Protein AF-A0A538QAG5-F1 (afdb_monomer)

Secondary structure (DSSP, 8-state):
----EEEEEEEETTEEEEEEEE-----TTS-TTS-S----HHHHTTEEEEEETTTTEEEEEE---GGGGHHHHHHTTGGGS---SSGGGEEEEEEEETTEEEEEEEE-GGGTT--EEEEEEEEPPTT-----EEEEE-TT-SEEEEEE-GGGTT-EEEEEEEES-PPPPSSSS-EEEEPPP-------

Foldseek 3Di:
DDFPDFAQWDDDPPQIDGRWGFDPPPDPPDDPVPDPGDGDCRSQPQWDWDQDPVVRDIDTDGDPDLVVCQVVQACVCPPLQDDFPARSQKDWDWDQDPVGIKIKIFGHPRQAQQWKWWWKDKAWDPPADFAIKIKTAHNNEGMDIDHDDNSRPVMDIDTSHMDSDGDDDPDDHIDMDGDPDSDPDDDD

pLDDT: mean 81.66, std 15.09, range [28.89, 97.31]

Mean predicted aligned error: 10.74 Å

Structure (mmCIF, N/CA/C/O backbone):
data_AF-A0A538QAG5-F1
#
_entry.id   AF-A0A538QAG5-F1
#
loop_
_atom_site.group_PDB
_atom_site.id
_atom_site.type_symbol
_atom_site.label_atom_id
_atom_site.label_alt_id
_atom_site.label_comp_id
_atom_site.label_asym_id
_atom_site.label_entity_id
_atom_site.label_seq_id
_atom_site.pdbx_PDB_ins_code
_atom_site.Cartn_x
_atom_site.Cartn_y
_atom_site.Cartn_z
_atom_site.occupancy
_atom_site.B_iso_or_equiv
_atom_site.auth_seq_id
_atom_site.auth_comp_id
_atom_site.auth_asym_id
_atom_site.auth_atom_id
_atom_site.pdbx_PDB_model_num
ATOM 1 N N . MET A 1 1 ? -6.383 -24.790 -7.516 1.00 48.16 1 MET A N 1
ATOM 2 C CA . MET A 1 1 ? -6.432 -25.070 -6.063 1.00 48.16 1 MET A CA 1
ATOM 3 C C . MET A 1 1 ? -7.853 -24.839 -5.585 1.00 48.16 1 MET A C 1
ATOM 5 O O . MET A 1 1 ? -8.342 -23.725 -5.716 1.00 48.16 1 MET A O 1
ATOM 9 N N . THR A 1 2 ? -8.528 -25.874 -5.093 1.00 46.62 2 THR A N 1
ATOM 10 C CA . THR A 1 2 ? -9.890 -25.752 -4.553 1.00 46.62 2 THR A CA 1
ATOM 11 C C . THR A 1 2 ? -9.805 -25.152 -3.152 1.00 46.62 2 THR A C 1
ATOM 13 O O . THR A 1 2 ? -9.118 -25.692 -2.288 1.00 46.62 2 THR A O 1
ATOM 16 N N . LYS A 1 3 ? -10.439 -23.998 -2.941 1.00 51.47 3 LYS A N 1
ATOM 17 C CA . LYS A 1 3 ? -10.518 -23.321 -1.642 1.00 51.47 3 LYS A CA 1
ATOM 18 C C . LYS A 1 3 ? -11.465 -24.117 -0.741 1.00 51.47 3 LYS A C 1
ATOM 20 O O . LYS A 1 3 ? -12.615 -24.302 -1.118 1.00 51.47 3 LYS A O 1
ATOM 25 N N . VAL A 1 4 ? -10.987 -24.584 0.414 1.00 58.03 4 VAL A N 1
ATOM 26 C CA . VAL A 1 4 ? -11.784 -25.445 1.314 1.00 58.03 4 VAL A CA 1
ATOM 27 C C . VAL A 1 4 ? -12.361 -24.658 2.501 1.00 58.03 4 VAL A C 1
ATOM 29 O O . VAL A 1 4 ? -13.377 -25.056 3.054 1.00 58.03 4 VAL A O 1
ATOM 32 N N . GLY A 1 5 ? -11.804 -23.484 2.830 1.00 66.56 5 GLY A N 1
ATOM 33 C CA . GLY A 1 5 ? -12.390 -22.562 3.809 1.00 66.56 5 GLY A CA 1
ATOM 34 C C . GLY A 1 5 ? -11.571 -21.283 4.017 1.00 66.56 5 GLY A C 1
ATOM 35 O O . GLY A 1 5 ? -10.392 -21.219 3.657 1.00 66.56 5 GLY A O 1
ATOM 36 N N . VAL A 1 6 ? -12.202 -20.250 4.580 1.00 67.06 6 VAL A N 1
ATOM 37 C CA . VAL A 1 6 ? -11.521 -19.088 5.180 1.00 67.06 6 VAL A CA 1
ATOM 38 C C . VAL A 1 6 ? -11.874 -19.090 6.653 1.00 67.06 6 VAL A C 1
ATOM 40 O O . VAL A 1 6 ? -13.051 -19.163 6.988 1.00 67.06 6 VAL A O 1
ATOM 43 N N . ALA A 1 7 ? -10.866 -19.028 7.514 1.00 73.62 7 ALA A N 1
ATOM 44 C CA . ALA A 1 7 ? -11.072 -18.801 8.931 1.00 73.62 7 ALA A CA 1
ATOM 45 C C . ALA A 1 7 ? -10.984 -17.299 9.210 1.00 73.62 7 ALA A C 1
ATOM 47 O O . ALA A 1 7 ? -9.957 -16.672 8.933 1.00 73.62 7 ALA A O 1
ATOM 48 N N . ASP A 1 8 ? -12.039 -16.732 9.792 1.00 75.69 8 ASP A N 1
ATOM 49 C CA . ASP A 1 8 ? -12.081 -15.307 10.142 1.00 75.69 8 ASP A CA 1
ATOM 50 C C . ASP A 1 8 ? -11.000 -14.950 11.161 1.00 75.69 8 ASP A C 1
ATOM 52 O O . ASP A 1 8 ? -10.401 -13.875 11.092 1.00 75.69 8 ASP A O 1
ATOM 56 N N . ARG A 1 9 ? -10.692 -15.887 12.065 1.00 80.00 9 ARG A N 1
ATOM 57 C CA . ARG A 1 9 ? -9.631 -15.760 13.058 1.00 80.00 9 ARG A CA 1
ATOM 58 C C . ARG A 1 9 ? -8.963 -17.101 13.330 1.00 80.00 9 ARG A C 1
ATOM 60 O O . ARG A 1 9 ? -9.626 -18.085 13.638 1.00 80.00 9 ARG A O 1
ATOM 67 N N . VAL A 1 10 ? -7.636 -17.099 13.303 1.00 80.00 10 VAL A N 1
ATOM 68 C CA . VAL A 1 10 ? -6.788 -18.213 13.733 1.00 80.00 10 VAL A CA 1
ATOM 69 C C . VAL A 1 10 ? -5.864 -17.708 14.829 1.00 80.00 10 VAL A C 1
ATOM 71 O O . VAL A 1 10 ? -5.243 -16.653 14.687 1.00 80.00 10 VAL A O 1
ATOM 74 N N . ALA A 1 11 ? 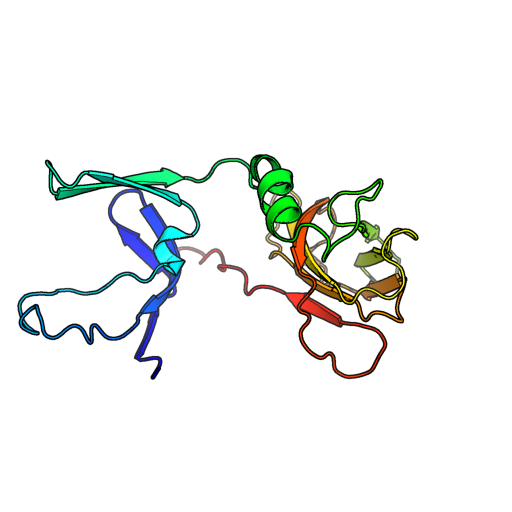-5.772 -18.454 15.927 1.00 82.12 11 ALA A N 1
ATOM 75 C CA . ALA A 1 11 ? -4.855 -18.166 17.019 1.00 82.12 11 ALA A CA 1
ATOM 76 C C . ALA A 1 11 ? -4.008 -19.401 17.341 1.00 82.12 11 ALA A C 1
ATOM 78 O O . ALA A 1 11 ? -4.539 -20.501 17.463 1.00 82.12 11 ALA A O 1
ATOM 79 N N . LEU A 1 12 ? -2.701 -19.196 17.501 1.00 80.00 12 LEU A N 1
ATOM 80 C CA . LEU A 1 12 ? -1.744 -20.205 17.949 1.00 80.00 12 LEU A CA 1
ATOM 81 C C . LEU A 1 12 ? -0.909 -19.599 19.082 1.00 80.00 12 LEU A C 1
ATOM 83 O O . LEU A 1 12 ? 0.025 -18.828 18.847 1.00 80.00 12 LEU A O 1
ATOM 87 N N . GLY A 1 13 ? -1.295 -19.888 20.326 1.00 83.25 13 GLY A N 1
ATOM 88 C CA . GLY A 1 13 ? -0.749 -19.198 21.496 1.00 83.25 13 GLY A CA 1
ATOM 89 C C . GLY A 1 13 ? -0.956 -17.681 21.395 1.00 83.25 13 GLY A C 1
ATOM 90 O O . GLY A 1 13 ? -2.082 -17.204 21.250 1.00 83.25 13 GLY A O 1
ATOM 91 N N . GLY A 1 14 ? 0.137 -16.914 21.452 1.00 79.31 14 GLY A N 1
ATOM 92 C CA . GLY A 1 14 ? 0.115 -15.455 21.283 1.00 79.31 14 GLY A CA 1
ATOM 93 C C . GLY A 1 14 ? -0.000 -14.973 19.829 1.00 79.31 14 GLY A C 1
ATOM 94 O O . GLY A 1 14 ? -0.306 -13.800 19.610 1.00 79.31 14 GLY A O 1
ATOM 95 N N . ALA A 1 15 ? 0.226 -15.842 18.837 1.00 83.19 15 ALA A N 1
ATOM 96 C CA . ALA A 1 15 ? 0.134 -15.484 17.424 1.00 83.19 15 ALA A CA 1
ATOM 97 C C . ALA A 1 15 ? -1.324 -15.494 16.950 1.00 83.19 15 ALA A C 1
ATOM 99 O O . ALA A 1 15 ? -2.086 -16.403 17.278 1.00 83.19 15 ALA A O 1
ATOM 100 N N . LYS A 1 16 ? -1.721 -14.478 16.183 1.00 84.25 16 LYS A N 1
ATOM 101 C CA . LYS A 1 16 ? -3.084 -14.272 15.697 1.00 84.25 16 LYS A CA 1
ATOM 102 C C . LYS A 1 16 ? -3.040 -13.765 14.263 1.00 84.25 16 LYS A C 1
ATOM 104 O O . LYS A 1 16 ? -2.303 -12.832 13.958 1.00 84.25 16 LYS A O 1
ATOM 109 N N . ALA A 1 17 ? -3.875 -14.342 13.415 1.00 81.75 17 ALA A N 1
AT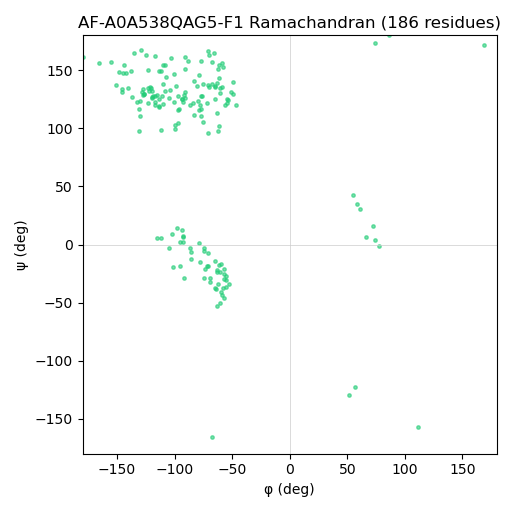OM 110 C CA . ALA A 1 17 ? -4.113 -13.855 12.067 1.00 81.75 17 ALA A CA 1
ATOM 111 C C . ALA A 1 17 ? -5.609 -13.919 11.760 1.00 81.75 17 ALA A C 1
ATOM 113 O O . ALA A 1 17 ? -6.326 -14.781 12.275 1.00 81.75 17 ALA A O 1
ATOM 114 N N . SER A 1 18 ? -6.068 -12.998 10.922 1.00 78.50 18 SER A N 1
ATOM 115 C CA . SER A 1 18 ? -7.451 -12.951 10.457 1.00 78.50 18 SER A CA 1
ATOM 116 C C . SER A 1 18 ? -7.525 -13.321 8.982 1.00 78.50 18 SER A C 1
ATOM 118 O O . SER A 1 18 ? -6.558 -13.109 8.251 1.00 78.50 18 SER A O 1
ATOM 120 N N . HIS A 1 19 ? -8.679 -13.825 8.543 1.00 73.38 19 HIS A N 1
ATOM 121 C CA . HIS A 1 19 ? -8.948 -14.176 7.142 1.00 73.38 19 HIS A CA 1
ATOM 122 C C . HIS A 1 19 ? -7.924 -15.153 6.539 1.00 73.38 19 HIS A C 1
ATOM 124 O O . HIS A 1 19 ? -7.483 -15.001 5.397 1.00 73.38 19 HIS A O 1
ATOM 130 N N . VAL A 1 20 ? -7.550 -16.169 7.317 1.00 76.38 20 VAL A N 1
ATOM 131 C CA . VAL A 1 20 ? -6.565 -17.178 6.918 1.00 76.38 20 VAL A CA 1
ATOM 132 C C . VAL A 1 20 ? -7.238 -18.195 6.009 1.00 76.38 20 VAL A C 1
ATOM 134 O O . VAL A 1 20 ? -8.239 -18.821 6.363 1.00 76.38 20 VAL A O 1
ATOM 137 N N . ARG A 1 21 ? -6.691 -18.360 4.812 1.00 72.75 21 ARG A N 1
ATOM 138 C CA . ARG A 1 21 ? -7.124 -19.341 3.828 1.00 72.75 21 ARG A CA 1
ATOM 139 C C . ARG A 1 21 ? -6.551 -20.689 4.226 1.00 72.75 21 ARG A C 1
ATOM 141 O O . ARG A 1 21 ? -5.344 -20.915 4.188 1.00 72.75 21 ARG A O 1
ATOM 148 N N . MET A 1 22 ? -7.444 -21.612 4.544 1.00 68.06 22 MET A N 1
ATOM 149 C CA . MET A 1 22 ? -7.055 -22.990 4.790 1.00 68.06 22 MET A CA 1
ATOM 150 C C . MET A 1 22 ? -6.950 -23.697 3.440 1.00 68.06 22 MET A C 1
ATOM 152 O O . MET A 1 22 ? -7.944 -23.880 2.726 1.00 68.06 22 MET A O 1
ATOM 156 N N . ALA A 1 23 ? -5.724 -24.047 3.058 1.00 60.16 23 ALA A N 1
ATOM 157 C CA . ALA A 1 23 ? -5.488 -24.930 1.928 1.00 60.16 23 ALA A CA 1
ATOM 158 C C . ALA A 1 23 ? -5.630 -26.385 2.398 1.00 60.16 23 ALA A C 1
ATOM 160 O O . ALA A 1 23 ? -5.171 -26.715 3.494 1.00 60.16 23 ALA A O 1
ATOM 161 N N . PRO A 1 24 ? -6.237 -27.271 1.591 1.00 60.41 24 PRO A N 1
ATOM 162 C CA . PRO A 1 24 ? -6.263 -28.683 1.922 1.00 60.41 24 PRO A CA 1
ATOM 163 C C . PRO A 1 24 ? -4.830 -29.204 2.012 1.00 60.41 24 PRO A C 1
ATOM 165 O O . PRO A 1 24 ? -3.995 -28.928 1.146 1.00 60.41 24 PRO A O 1
ATOM 168 N N . TYR A 1 25 ? -4.557 -29.973 3.059 1.00 61.47 25 TYR A N 1
ATOM 169 C CA . TYR A 1 25 ? -3.298 -30.680 3.198 1.00 61.47 25 TYR A CA 1
ATOM 170 C C . TYR A 1 25 ? -3.254 -31.824 2.175 1.00 61.47 25 TYR A C 1
ATOM 172 O O . TYR A 1 25 ? -3.828 -32.888 2.385 1.00 61.47 25 TYR A O 1
ATOM 180 N N . ILE A 1 26 ? -2.633 -31.574 1.021 1.00 60.53 26 ILE A N 1
ATOM 181 C CA . ILE A 1 26 ? -2.532 -32.536 -0.095 1.00 60.53 26 ILE A CA 1
ATOM 182 C C . ILE A 1 26 ? -1.221 -33.332 -0.088 1.00 60.53 26 ILE A C 1
ATOM 184 O O . ILE A 1 26 ? -0.966 -34.124 -0.998 1.00 60.53 26 ILE A O 1
ATOM 188 N N . ASP A 1 27 ? -0.371 -33.108 0.912 1.00 60.47 27 ASP A N 1
ATOM 189 C CA . ASP A 1 27 ? 0.909 -33.790 1.030 1.00 60.47 27 ASP A CA 1
ATOM 190 C C . ASP A 1 27 ? 0.704 -35.222 1.545 1.00 60.47 27 ASP A C 1
ATOM 192 O O . ASP A 1 27 ? 0.348 -35.455 2.697 1.00 60.47 27 ASP A O 1
ATOM 196 N N . LYS A 1 28 ? 0.936 -36.201 0.666 1.00 62.72 28 LYS A N 1
ATOM 197 C CA . LYS A 1 28 ? 0.734 -37.631 0.948 1.00 62.72 28 LYS A CA 1
ATOM 198 C C . LYS A 1 28 ? 1.813 -38.242 1.849 1.00 62.72 28 LYS A C 1
ATOM 200 O O . LYS A 1 28 ? 1.722 -39.426 2.162 1.00 62.72 28 LYS A O 1
ATOM 205 N N . ARG A 1 29 ? 2.845 -37.483 2.243 1.00 65.12 29 ARG A N 1
ATOM 206 C CA . ARG A 1 29 ? 3.921 -37.981 3.119 1.00 65.12 29 ARG A CA 1
ATOM 207 C C . ARG A 1 29 ? 3.455 -38.214 4.555 1.00 65.12 29 ARG A C 1
ATOM 209 O O . ARG A 1 29 ? 4.104 -38.960 5.282 1.00 65.12 29 ARG A O 1
ATOM 216 N N . PHE A 1 30 ? 2.335 -37.617 4.956 1.00 57.97 30 PHE A N 1
ATOM 217 C CA . PHE A 1 30 ? 1.762 -37.780 6.287 1.00 57.97 30 PHE A CA 1
ATOM 218 C C . PHE A 1 30 ? 0.352 -38.361 6.167 1.00 57.97 30 PHE A C 1
ATOM 220 O O . PHE A 1 30 ? -0.440 -37.951 5.321 1.00 57.97 30 PHE A O 1
ATOM 227 N N . ALA A 1 31 ? 0.041 -39.361 6.995 1.00 60.28 31 ALA A N 1
ATOM 228 C CA . ALA A 1 31 ? -1.280 -39.981 6.999 1.00 60.28 31 ALA A CA 1
ATOM 229 C C . ALA A 1 31 ? -2.348 -38.954 7.415 1.00 60.28 31 ALA A C 1
ATOM 231 O O . ALA A 1 31 ? -2.135 -38.195 8.357 1.00 60.28 31 ALA A O 1
ATOM 232 N N . ILE A 1 32 ? -3.509 -38.974 6.754 1.00 56.34 32 ILE A N 1
ATOM 233 C CA . ILE A 1 32 ? -4.612 -38.001 6.918 1.00 56.34 32 ILE A CA 1
ATOM 234 C C . ILE A 1 32 ? -5.124 -37.904 8.375 1.00 56.34 32 ILE A C 1
ATOM 236 O O . ILE A 1 32 ? -5.670 -36.882 8.761 1.00 56.34 32 ILE A O 1
ATOM 240 N N . GLY A 1 33 ? -4.883 -38.919 9.215 1.00 63.41 33 GLY A N 1
ATOM 241 C CA . GLY A 1 33 ? -5.202 -38.905 10.652 1.00 63.41 33 GLY A CA 1
ATOM 242 C C . GLY A 1 33 ? -4.075 -38.439 11.587 1.00 63.41 33 GLY A C 1
ATO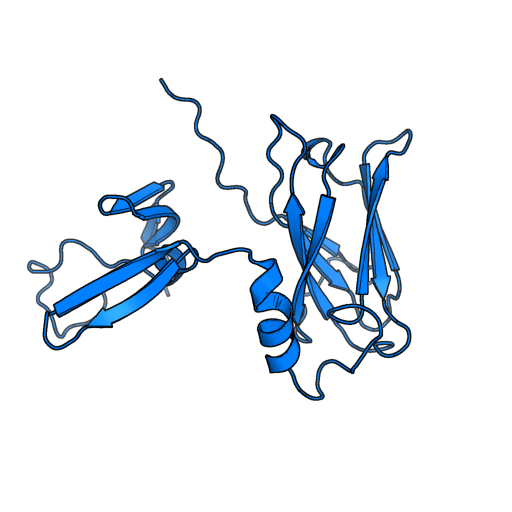M 243 O O . GLY A 1 33 ? -4.206 -38.592 12.795 1.00 63.41 33 GLY A O 1
ATOM 244 N N . LYS A 1 34 ? -2.947 -37.945 11.059 1.00 64.69 34 LYS A N 1
ATOM 245 C CA . LYS A 1 34 ? -1.795 -37.454 11.846 1.00 64.69 34 LYS A CA 1
ATOM 246 C C . LYS A 1 34 ? -1.576 -35.943 11.742 1.00 64.69 34 LYS A C 1
ATOM 248 O O . LYS A 1 34 ? -0.565 -35.444 12.228 1.00 64.69 34 LYS A O 1
ATOM 253 N N . VAL A 1 35 ? -2.478 -35.230 11.073 1.00 66.19 35 VAL A N 1
ATOM 254 C CA . VAL A 1 35 ? -2.385 -33.787 10.849 1.00 66.19 35 VAL A CA 1
ATOM 255 C C . VAL A 1 35 ? -3.712 -33.161 11.252 1.00 66.19 35 VAL A C 1
ATOM 257 O O . VAL A 1 35 ? -4.711 -33.347 10.565 1.00 66.19 35 VAL A O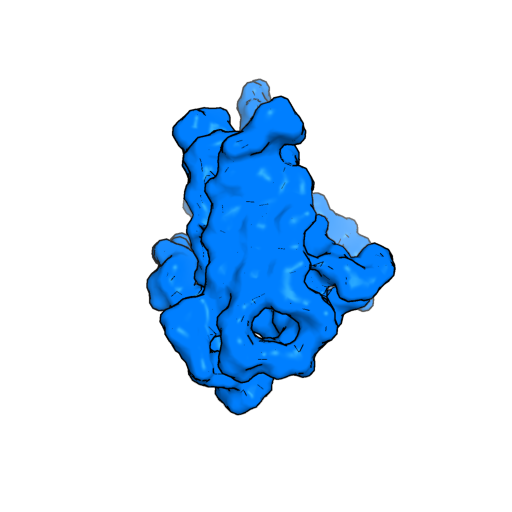 1
ATOM 260 N N . ASP A 1 36 ? -3.712 -32.399 12.347 1.00 68.12 36 ASP A N 1
ATOM 261 C CA . ASP A 1 36 ? -4.903 -31.679 12.823 1.00 68.12 36 ASP A CA 1
ATOM 262 C C . ASP A 1 36 ? -5.263 -30.484 11.920 1.00 68.12 36 ASP A C 1
ATOM 264 O O . ASP A 1 36 ? -6.388 -29.988 11.928 1.00 68.12 36 ASP A O 1
ATOM 268 N N . GLY A 1 37 ? -4.310 -30.017 11.108 1.00 69.31 37 GLY A N 1
ATOM 269 C CA . GLY A 1 37 ? -4.510 -28.958 10.127 1.00 69.31 37 GLY A CA 1
ATOM 270 C C . GLY A 1 37 ? -3.201 -28.439 9.536 1.00 69.31 37 GLY A C 1
ATOM 271 O O . GLY A 1 37 ? -2.109 -28.777 9.991 1.00 69.31 37 GLY A O 1
ATOM 272 N N . ALA A 1 38 ? -3.316 -27.592 8.514 1.00 74.69 38 ALA A N 1
ATOM 273 C CA . ALA A 1 38 ? -2.187 -26.911 7.892 1.00 74.69 38 ALA A CA 1
ATOM 274 C C . ALA A 1 38 ? -2.439 -25.402 7.858 1.00 74.69 38 ALA A C 1
ATOM 276 O O . ALA A 1 38 ? -3.489 -24.953 7.402 1.00 74.69 38 ALA A O 1
ATOM 277 N N . LEU A 1 39 ? -1.460 -24.624 8.324 1.00 76.62 39 LEU A N 1
ATOM 278 C CA . LEU A 1 39 ? -1.484 -23.168 8.230 1.00 76.62 39 LEU A CA 1
ATOM 279 C C . LEU A 1 39 ? -0.800 -22.729 6.936 1.00 76.62 39 LEU A C 1
ATOM 281 O O . LEU A 1 39 ? 0.340 -23.109 6.664 1.00 76.62 39 LEU A O 1
ATOM 285 N N . GLY A 1 40 ? -1.505 -21.926 6.142 1.00 74.06 40 GLY A N 1
ATOM 286 C CA . GLY A 1 40 ? -0.952 -21.304 4.945 1.00 74.06 40 GLY A CA 1
ATOM 287 C C . GLY A 1 40 ? 0.068 -20.208 5.269 1.00 74.06 40 GLY A C 1
ATOM 288 O O . GLY A 1 40 ? 0.168 -19.720 6.395 1.00 74.06 40 GLY A O 1
ATOM 289 N N . LEU A 1 41 ? 0.823 -19.782 4.250 1.00 78.50 41 LEU A N 1
ATOM 290 C CA . LEU A 1 41 ? 1.782 -18.669 4.358 1.00 78.50 41 LEU A CA 1
ATOM 291 C C . LEU A 1 41 ? 1.121 -17.338 4.754 1.00 78.50 41 LEU A C 1
ATOM 293 O O . LEU A 1 41 ? 1.775 -16.457 5.307 1.00 78.50 41 LEU A O 1
ATOM 297 N N . ASP A 1 42 ? -0.173 -17.196 4.496 1.00 75.94 42 ASP A N 1
ATOM 298 C CA . ASP A 1 42 ? -0.982 -16.038 4.861 1.00 75.94 42 ASP A CA 1
ATOM 299 C C . ASP A 1 42 ? -1.216 -15.910 6.372 1.00 75.94 42 ASP A C 1
ATOM 301 O O . ASP A 1 42 ? -1.285 -14.787 6.868 1.00 75.94 42 ASP A O 1
ATOM 305 N N . PHE A 1 43 ? -1.229 -17.012 7.132 1.00 83.69 43 PHE A N 1
ATOM 306 C CA . PHE A 1 43 ? -1.167 -16.943 8.599 1.00 83.69 43 PHE A CA 1
ATOM 307 C C . PHE A 1 43 ? 0.123 -16.250 9.063 1.00 83.69 43 PHE A C 1
ATOM 309 O O . PHE A 1 43 ? 0.122 -15.420 9.972 1.00 83.69 43 PHE A O 1
ATOM 316 N N . PHE A 1 44 ? 1.239 -16.564 8.405 1.00 84.88 44 PHE A N 1
ATOM 317 C CA . PHE A 1 44 ? 2.569 -16.111 8.799 1.00 84.88 44 PHE A CA 1
ATOM 318 C C . PHE A 1 44 ? 2.949 -14.726 8.261 1.00 84.88 44 PHE A C 1
ATOM 320 O O . PHE A 1 44 ? 3.982 -14.190 8.658 1.00 84.88 44 PHE A O 1
ATOM 327 N N . GLN A 1 45 ? 2.133 -14.111 7.399 1.00 80.69 45 GLN A N 1
ATOM 328 C CA . GLN A 1 45 ? 2.464 -12.842 6.735 1.00 80.69 45 GLN A CA 1
ATOM 329 C C . GLN A 1 45 ? 2.818 -11.707 7.718 1.00 80.69 45 GLN A C 1
ATOM 331 O O . GLN A 1 45 ? 3.724 -10.910 7.463 1.00 80.69 45 GLN A O 1
ATOM 336 N N . GLY A 1 46 ? 2.134 -11.666 8.869 1.00 79.56 46 GLY A N 1
ATOM 337 C CA . GLY A 1 46 ? 2.331 -10.670 9.927 1.00 79.56 46 GLY A CA 1
ATOM 338 C C . GLY A 1 46 ? 3.544 -10.935 10.819 1.00 79.56 46 GLY A C 1
ATOM 339 O O . GLY A 1 46 ? 3.792 -10.177 11.755 1.00 79.56 46 GLY A O 1
ATOM 340 N N . TYR A 1 47 ? 4.306 -11.993 10.545 1.00 84.62 47 TYR A N 1
ATOM 341 C CA . TYR A 1 47 ? 5.406 -12.450 11.379 1.00 84.62 47 TYR A CA 1
ATOM 342 C C . TYR A 1 47 ? 6.720 -12.520 10.593 1.00 84.62 47 TYR A C 1
ATOM 344 O O . TYR A 1 47 ? 6.769 -12.744 9.379 1.00 84.62 47 TYR A O 1
ATOM 352 N N . VAL A 1 48 ? 7.818 -12.315 11.312 1.00 85.81 48 VAL A N 1
ATOM 353 C CA . VAL A 1 48 ? 9.124 -12.861 10.953 1.00 85.81 48 VAL A CA 1
ATOM 354 C C . VAL A 1 48 ? 9.159 -14.279 11.511 1.00 85.81 48 VAL A C 1
ATOM 356 O O . VAL A 1 48 ? 8.955 -14.477 12.711 1.00 85.81 48 VAL A O 1
ATOM 359 N N . VAL A 1 49 ? 9.366 -15.251 10.625 1.00 88.00 49 VAL A N 1
ATOM 360 C CA . VAL A 1 49 ? 9.363 -16.678 10.954 1.00 88.00 49 VAL A CA 1
ATOM 361 C C . VAL A 1 49 ? 10.796 -17.188 10.966 1.00 88.00 49 VAL A C 1
ATOM 363 O O . VAL A 1 49 ? 11.506 -17.049 9.972 1.00 88.00 49 VAL A O 1
ATOM 366 N N . HIS A 1 50 ? 11.201 -17.822 12.063 1.00 86.44 50 HIS A N 1
ATOM 367 C CA . HIS A 1 50 ? 12.453 -18.572 12.142 1.00 86.44 50 HIS A CA 1
ATOM 368 C C . HIS A 1 50 ? 12.152 -20.046 12.395 1.00 86.44 50 HIS A C 1
ATOM 370 O O . HIS A 1 50 ? 11.516 -20.381 13.391 1.00 86.44 50 HIS A O 1
ATOM 376 N N . ALA A 1 51 ? 12.618 -20.921 11.506 1.00 91.12 51 ALA A N 1
ATOM 377 C CA . ALA A 1 51 ? 12.491 -22.366 11.658 1.00 91.12 51 ALA A CA 1
ATOM 378 C C . ALA A 1 51 ? 13.786 -22.946 12.244 1.00 91.12 51 ALA A C 1
ATOM 380 O O . ALA A 1 51 ? 14.839 -22.881 11.610 1.00 91.12 51 ALA A O 1
ATOM 381 N N . SER A 1 52 ? 13.707 -23.510 13.447 1.00 90.38 52 SER A N 1
ATOM 382 C CA . SER A 1 52 ? 14.783 -24.283 14.063 1.00 90.38 52 SER A CA 1
ATOM 383 C C . SER A 1 52 ? 14.534 -25.766 13.823 1.00 90.38 52 SER A C 1
ATOM 385 O O . SER A 1 52 ? 13.669 -26.377 14.451 1.00 90.38 52 SER A O 1
ATOM 387 N N . TRP A 1 53 ? 15.294 -26.352 12.901 1.00 88.81 53 TRP A N 1
ATOM 388 C CA . TRP A 1 53 ? 15.153 -27.765 12.543 1.00 88.81 53 TRP A CA 1
ATOM 389 C C . TRP A 1 53 ? 15.715 -28.709 13.608 1.00 88.81 53 TRP A C 1
ATOM 391 O O . TRP A 1 53 ? 15.203 -29.811 13.762 1.00 88.81 53 TRP A O 1
ATOM 401 N N . SER A 1 54 ? 16.718 -28.275 14.379 1.00 88.81 54 SER A N 1
ATOM 402 C CA . SER A 1 54 ? 17.299 -29.072 15.468 1.00 88.81 54 SER A CA 1
ATOM 403 C C . SER A 1 54 ? 16.342 -29.241 16.647 1.00 88.81 54 SER A C 1
ATOM 405 O O . SER A 1 54 ? 16.360 -30.276 17.304 1.00 88.81 54 SER A O 1
ATOM 407 N N . THR A 1 55 ? 15.494 -28.243 16.903 1.00 90.56 55 THR A N 1
ATOM 408 C CA . THR A 1 55 ? 14.499 -28.279 17.986 1.00 90.56 55 THR A CA 1
ATOM 409 C C . THR A 1 55 ? 13.077 -28.523 17.482 1.00 90.56 55 THR A C 1
ATOM 411 O O . THR A 1 55 ? 12.149 -28.589 18.284 1.00 90.56 55 THR A O 1
ATOM 414 N N . GLY A 1 56 ? 12.874 -28.618 16.163 1.00 87.38 56 GLY A N 1
ATOM 415 C CA . GLY A 1 56 ? 11.547 -28.750 15.558 1.00 87.38 56 GLY A CA 1
ATOM 416 C C . GLY A 1 56 ? 10.608 -27.588 15.903 1.00 87.38 56 GLY A C 1
ATOM 417 O O . GLY A 1 56 ? 9.417 -27.801 16.109 1.00 87.38 56 GLY A O 1
ATOM 418 N N . THR A 1 57 ? 11.131 -26.365 16.035 1.00 86.06 57 THR A N 1
ATOM 419 C CA . THR A 1 57 ? 10.382 -25.208 16.555 1.00 86.06 57 THR A CA 1
ATOM 420 C C . THR A 1 57 ? 10.333 -24.065 15.549 1.00 86.06 57 THR A C 1
ATOM 422 O O . THR A 1 57 ? 11.357 -23.684 14.985 1.00 86.06 57 THR A O 1
ATOM 425 N N . PHE A 1 58 ? 9.155 -23.462 15.380 1.00 87.12 58 PHE A N 1
ATOM 426 C CA . PHE A 1 58 ? 8.994 -22.196 14.669 1.00 87.12 58 PHE A CA 1
ATOM 427 C C . PHE A 1 58 ? 8.871 -21.043 15.667 1.00 87.12 58 PHE A C 1
ATOM 429 O O . PHE A 1 58 ? 7.966 -21.029 16.499 1.00 87.12 58 PHE A O 1
ATOM 436 N N . TYR A 1 59 ? 9.756 -20.056 15.562 1.00 87.44 59 TYR A N 1
ATOM 437 C CA . TYR A 1 59 ? 9.686 -18.819 16.332 1.00 87.44 59 TYR A CA 1
ATOM 438 C C . TYR A 1 59 ? 9.019 -17.737 15.495 1.00 87.44 59 TYR A C 1
ATOM 440 O O . TYR A 1 59 ? 9.430 -17.469 14.363 1.00 87.44 59 TYR A O 1
ATOM 448 N N . LEU A 1 60 ? 7.996 -17.111 16.071 1.00 87.94 60 LEU A N 1
ATOM 449 C CA . LEU A 1 60 ? 7.233 -16.043 15.440 1.00 87.94 60 LEU A CA 1
ATOM 450 C C . LEU A 1 60 ? 7.474 -14.745 16.199 1.00 87.94 60 LEU A C 1
ATOM 452 O O . LEU A 1 60 ? 7.131 -14.629 17.375 1.00 87.94 60 LEU A O 1
ATOM 456 N N . LYS A 1 61 ? 8.031 -13.752 15.512 1.00 84.31 61 LYS A N 1
ATOM 457 C CA . LYS A 1 61 ? 8.114 -12.378 16.010 1.00 84.31 61 LYS A CA 1
ATOM 458 C C . LYS A 1 61 ? 7.177 -11.516 15.173 1.00 84.31 61 LYS A C 1
ATOM 460 O O . LYS A 1 61 ? 7.296 -11.581 13.949 1.00 84.31 61 LYS A O 1
ATOM 465 N N . PRO A 1 62 ? 6.259 -10.728 15.767 1.00 83.44 62 PRO A N 1
ATOM 466 C CA . PRO A 1 62 ? 5.475 -9.768 15.001 1.00 83.44 62 PRO A CA 1
ATOM 467 C C . PRO A 1 62 ? 6.405 -8.944 14.116 1.00 83.44 62 PRO A C 1
ATOM 469 O O . PRO A 1 62 ? 7.442 -8.451 14.577 1.00 83.44 62 PRO A O 1
ATOM 472 N N . ARG A 1 63 ? 6.080 -8.861 12.828 1.00 76.25 63 ARG A N 1
ATOM 473 C CA . ARG A 1 63 ? 6.841 -8.024 11.911 1.00 76.25 63 ARG A CA 1
ATOM 474 C C . ARG A 1 63 ? 6.731 -6.585 12.426 1.00 76.25 63 ARG A C 1
ATOM 476 O O . ARG A 1 63 ? 5.646 -6.146 12.798 1.00 76.25 63 ARG A O 1
ATOM 483 N N . GLY A 1 64 ? 7.875 -5.909 12.535 1.00 70.56 64 GLY A N 1
ATOM 484 C CA . GLY A 1 64 ? 7.938 -4.515 12.974 1.00 70.56 64 GLY A CA 1
ATOM 485 C C . GLY A 1 64 ? 7.302 -3.570 11.955 1.00 70.56 64 GLY A C 1
ATOM 486 O O . GLY A 1 64 ? 6.618 -4.013 11.033 1.00 70.56 64 GLY A O 1
ATOM 487 N N . ASP A 1 65 ? 7.564 -2.273 12.109 1.00 66.94 65 ASP A N 1
ATOM 488 C CA . ASP A 1 65 ? 7.027 -1.234 11.230 1.00 66.94 65 ASP A CA 1
ATOM 489 C C . ASP A 1 65 ? 7.180 -1.611 9.746 1.00 66.94 65 ASP A C 1
ATOM 491 O O . ASP A 1 65 ? 8.286 -1.839 9.244 1.00 66.94 65 ASP A O 1
ATOM 495 N N . ALA A 1 66 ? 6.050 -1.703 9.041 1.00 67.06 66 ALA A N 1
ATOM 496 C CA . ALA A 1 66 ? 6.029 -2.024 7.625 1.00 67.06 66 ALA A CA 1
ATOM 497 C C . ALA A 1 66 ? 6.865 -1.014 6.823 1.00 67.06 66 ALA A C 1
ATOM 499 O O . ALA A 1 66 ? 7.487 -1.422 5.837 1.00 67.06 66 ALA A O 1
ATOM 500 N N . ALA A 1 67 ? 6.964 0.241 7.281 1.00 66.50 67 ALA A N 1
ATOM 501 C CA . ALA A 1 67 ? 7.820 1.267 6.695 1.00 66.50 67 ALA A CA 1
ATOM 502 C C . ALA A 1 67 ? 9.302 0.847 6.662 1.00 66.50 67 ALA A C 1
ATOM 504 O O . ALA A 1 67 ? 9.981 1.054 5.657 1.00 66.50 67 ALA A O 1
ATOM 505 N N . ALA A 1 68 ? 9.789 0.142 7.691 1.00 68.75 68 ALA A N 1
ATOM 506 C CA . ALA A 1 68 ? 11.192 -0.270 7.810 1.00 68.75 68 ALA A CA 1
ATOM 507 C C . ALA A 1 68 ? 11.649 -1.261 6.723 1.00 68.75 68 ALA A C 1
ATOM 509 O O . ALA A 1 68 ? 12.841 -1.493 6.544 1.00 68.75 68 ALA A O 1
ATOM 510 N N . THR A 1 69 ? 10.711 -1.867 5.991 1.00 72.62 69 THR A N 1
ATOM 511 C CA . THR A 1 69 ? 10.999 -2.841 4.925 1.00 72.62 69 THR A CA 1
ATOM 512 C C . THR A 1 69 ? 10.586 -2.355 3.536 1.00 72.62 69 THR A C 1
ATOM 514 O O . THR A 1 69 ? 10.712 -3.110 2.572 1.00 72.62 69 THR A O 1
ATOM 517 N N . VAL A 1 70 ? 10.125 -1.104 3.410 1.00 79.31 70 VAL A N 1
ATOM 518 C CA . VAL A 1 70 ? 9.684 -0.520 2.132 1.00 79.31 70 VAL A CA 1
ATOM 519 C C . VAL A 1 70 ? 10.819 -0.509 1.119 1.00 79.31 70 VAL A C 1
ATOM 521 O O . VAL A 1 70 ? 10.648 -1.050 0.034 1.00 79.31 70 VAL A O 1
ATOM 524 N N . THR A 1 71 ? 11.999 -0.003 1.482 1.00 76.25 71 THR A N 1
ATOM 525 C CA . THR A 1 71 ? 13.149 0.073 0.564 1.00 76.25 71 THR A CA 1
ATOM 526 C C . THR A 1 71 ? 13.527 -1.294 -0.002 1.00 76.25 71 THR A C 1
ATOM 528 O O . THR A 1 71 ? 13.695 -1.439 -1.210 1.00 76.25 71 THR A O 1
ATOM 531 N N . ALA A 1 72 ? 13.595 -2.320 0.853 1.00 77.06 72 ALA A N 1
ATOM 532 C CA . ALA A 1 72 ? 13.903 -3.683 0.423 1.00 77.06 72 ALA A CA 1
ATOM 533 C C . ALA A 1 72 ? 12.813 -4.260 -0.493 1.00 77.06 72 ALA A C 1
ATOM 535 O O . ALA A 1 72 ? 13.125 -4.958 -1.456 1.00 77.06 72 ALA A O 1
ATOM 536 N N . ARG A 1 73 ? 11.536 -3.953 -0.222 1.00 82.62 73 ARG A N 1
ATOM 537 C CA . ARG A 1 73 ? 10.434 -4.334 -1.108 1.00 82.62 73 ARG A CA 1
ATOM 538 C C . ARG A 1 73 ? 10.569 -3.651 -2.463 1.00 82.62 73 ARG A C 1
ATOM 540 O O . ARG A 1 73 ? 10.599 -4.368 -3.456 1.00 82.62 73 ARG A O 1
ATOM 547 N N . MET A 1 74 ? 10.709 -2.330 -2.520 1.00 84.62 74 MET A N 1
ATOM 548 C CA . MET A 1 74 ? 10.824 -1.600 -3.790 1.00 84.62 74 MET A CA 1
ATOM 549 C C . MET A 1 74 ? 12.018 -2.079 -4.618 1.00 84.62 74 MET A C 1
ATOM 551 O O . MET A 1 74 ? 11.885 -2.333 -5.813 1.00 84.62 74 MET A O 1
ATOM 555 N N . GLY A 1 75 ? 13.164 -2.291 -3.963 1.00 81.44 75 GLY A N 1
ATOM 556 C CA . GLY A 1 75 ? 14.401 -2.717 -4.615 1.00 81.44 75 GLY A CA 1
ATOM 557 C C . GLY A 1 75 ? 14.316 -4.073 -5.321 1.00 81.44 75 GLY A C 1
ATOM 558 O O . GLY A 1 75 ? 15.130 -4.344 -6.200 1.00 81.44 75 GLY A O 1
ATOM 559 N N . ARG A 1 76 ? 13.317 -4.914 -5.009 1.00 87.06 76 ARG A N 1
ATOM 560 C CA . ARG A 1 76 ? 13.158 -6.232 -5.650 1.00 87.06 76 ARG A CA 1
ATOM 561 C C . ARG A 1 76 ? 12.902 -6.155 -7.156 1.00 87.06 76 ARG A C 1
ATOM 563 O O . ARG A 1 76 ? 13.110 -7.146 -7.847 1.00 87.06 76 ARG A O 1
ATOM 570 N N . TRP A 1 77 ? 12.409 -5.020 -7.650 1.00 88.69 77 TRP A N 1
ATOM 571 C CA . TRP A 1 77 ? 12.045 -4.861 -9.057 1.00 88.69 77 TRP A CA 1
ATOM 572 C C . TRP A 1 77 ? 13.212 -4.462 -9.956 1.00 88.69 77 TRP A C 1
ATOM 574 O O . TRP A 1 77 ? 13.088 -4.563 -11.177 1.00 88.69 77 TRP A O 1
ATOM 584 N N . GLY A 1 78 ? 14.347 -4.051 -9.382 1.00 84.88 78 GLY A N 1
ATOM 585 C CA . GLY A 1 78 ? 15.503 -3.601 -10.154 1.00 84.88 78 GLY A CA 1
ATOM 586 C C . GLY A 1 78 ? 15.107 -2.540 -11.183 1.00 84.88 78 GLY A C 1
ATOM 587 O O . GLY A 1 78 ? 14.396 -1.600 -10.856 1.00 84.88 78 GLY A O 1
ATOM 588 N N . ALA A 1 79 ? 15.514 -2.727 -12.439 1.00 85.00 79 ALA A N 1
ATOM 589 C CA . ALA A 1 79 ? 15.246 -1.783 -13.526 1.00 85.00 79 ALA A CA 1
ATOM 590 C C . ALA A 1 79 ? 13.777 -1.725 -13.995 1.00 85.00 79 ALA A C 1
ATOM 592 O O . ALA A 1 79 ? 13.443 -0.878 -14.819 1.00 85.00 79 ALA A O 1
ATOM 593 N N . ALA A 1 80 ? 12.894 -2.609 -13.514 1.00 86.31 80 ALA A N 1
ATOM 594 C CA . ALA A 1 80 ? 11.481 -2.584 -13.905 1.00 86.31 80 ALA A CA 1
ATOM 595 C C . ALA A 1 80 ? 10.702 -1.418 -13.26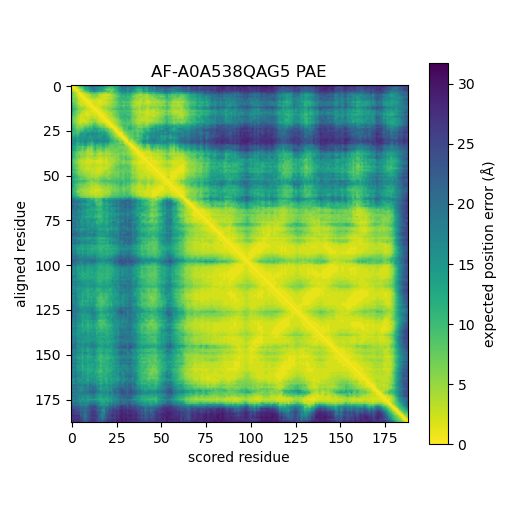7 1.00 86.31 80 ALA A C 1
ATOM 597 O O . ALA A 1 80 ? 9.652 -1.031 -13.780 1.00 86.31 80 ALA A O 1
ATOM 598 N N . VAL A 1 81 ? 11.219 -0.861 -12.166 1.00 87.56 81 VAL A N 1
ATOM 599 C CA . VAL A 1 81 ? 10.742 0.383 -11.554 1.00 87.56 81 VAL A CA 1
ATOM 600 C C . VAL A 1 81 ? 11.937 1.338 -11.498 1.00 87.56 81 VAL A C 1
ATOM 602 O O . VAL A 1 81 ? 12.959 0.971 -10.917 1.00 87.56 81 VAL A O 1
ATOM 605 N N . PRO A 1 82 ? 11.859 2.530 -12.108 1.00 88.75 82 PRO A N 1
ATOM 606 C CA . PRO A 1 82 ? 12.987 3.451 -12.133 1.00 88.75 82 PRO A CA 1
ATOM 607 C C . PRO A 1 82 ? 13.331 3.975 -10.733 1.00 88.75 82 PRO A C 1
ATOM 609 O O . PRO A 1 82 ? 12.565 3.851 -9.777 1.00 88.75 82 PRO A O 1
ATOM 612 N N . ALA A 1 83 ? 14.518 4.565 -10.607 1.00 87.44 83 ALA A N 1
ATOM 613 C CA . ALA A 1 83 ? 14.865 5.334 -9.421 1.00 87.44 83 ALA A CA 1
ATOM 614 C C . ALA A 1 83 ? 14.166 6.698 -9.491 1.00 87.44 83 ALA A C 1
ATOM 616 O O . ALA A 1 83 ? 14.293 7.398 -10.492 1.00 87.44 83 ALA A O 1
ATOM 617 N N . CYS A 1 84 ? 13.452 7.063 -8.429 1.00 89.38 84 CYS A N 1
ATOM 618 C CA . CYS A 1 84 ? 12.640 8.276 -8.365 1.00 89.38 84 CYS A CA 1
ATOM 619 C C . CYS A 1 84 ? 12.859 9.007 -7.040 1.00 89.38 84 CYS A C 1
ATOM 621 O O . CYS A 1 84 ? 13.383 8.428 -6.081 1.00 89.38 84 CYS A O 1
ATOM 623 N N . ALA A 1 85 ? 12.432 10.269 -6.978 1.00 88.69 85 ALA A N 1
ATOM 624 C CA . ALA A 1 85 ? 12.500 11.066 -5.757 1.00 88.69 85 ALA A CA 1
ATOM 625 C C . ALA A 1 85 ? 11.624 10.483 -4.635 1.00 88.69 85 ALA A C 1
ATOM 627 O O . ALA A 1 85 ? 12.041 10.479 -3.473 1.00 88.69 85 ALA A O 1
ATOM 628 N N . HIS A 1 86 ? 10.439 9.959 -4.971 1.00 91.62 86 HIS A N 1
ATOM 629 C CA . HIS A 1 86 ? 9.528 9.368 -3.996 1.00 91.62 86 HIS A CA 1
ATOM 630 C C . HIS A 1 86 ? 9.601 7.831 -3.990 1.00 91.62 86 HIS A C 1
ATOM 632 O O . HIS A 1 86 ? 9.797 7.198 -5.035 1.00 91.62 86 HIS A O 1
ATOM 638 N N . PRO A 1 87 ? 9.416 7.182 -2.820 1.00 84.06 87 PRO A N 1
ATOM 639 C CA . PRO A 1 87 ? 9.383 5.726 -2.725 1.00 84.06 87 PRO A CA 1
ATOM 640 C C . PRO A 1 87 ? 8.347 5.109 -3.667 1.00 84.06 87 PRO A C 1
ATOM 642 O O . PRO A 1 87 ? 7.154 5.384 -3.565 1.00 84.06 87 PRO A O 1
ATOM 645 N N . GLY A 1 88 ? 8.807 4.235 -4.563 1.00 88.25 88 GLY A N 1
ATOM 646 C CA . GLY A 1 88 ? 7.935 3.601 -5.551 1.00 88.25 88 GLY A CA 1
ATOM 647 C C . GLY A 1 88 ? 7.464 4.534 -6.670 1.00 88.25 88 GLY A C 1
ATOM 648 O O . GLY A 1 88 ? 6.522 4.182 -7.371 1.00 88.25 88 GLY A O 1
ATOM 649 N N . CYS A 1 89 ? 8.109 5.691 -6.853 1.00 93.81 89 CYS A N 1
ATOM 650 C CA . CYS A 1 89 ? 7.823 6.643 -7.928 1.00 93.81 89 CYS A CA 1
ATOM 651 C C . CYS A 1 89 ? 6.403 7.212 -7.912 1.00 93.81 89 CYS A C 1
ATOM 653 O O . CYS A 1 89 ? 5.822 7.489 -8.964 1.00 93.81 89 CYS A O 1
ATOM 655 N N . VAL A 1 90 ? 5.814 7.332 -6.723 1.00 95.56 90 VAL A N 1
ATOM 656 C CA . VAL A 1 90 ? 4.476 7.885 -6.547 1.00 95.56 90 VAL A CA 1
ATOM 657 C C . VAL A 1 90 ? 4.379 8.669 -5.243 1.00 95.56 90 VAL A C 1
ATOM 659 O O . VAL A 1 90 ? 4.958 8.301 -4.220 1.00 95.56 90 VAL A O 1
ATOM 662 N N . THR A 1 91 ? 3.562 9.714 -5.260 1.00 95.94 91 THR A N 1
ATOM 663 C CA . THR A 1 91 ? 3.087 10.412 -4.065 1.00 95.94 91 THR A CA 1
ATOM 664 C C . THR A 1 91 ? 1.640 10.019 -3.797 1.00 95.94 91 THR A C 1
ATOM 666 O O . THR A 1 91 ? 0.811 10.051 -4.705 1.00 95.94 91 THR A O 1
ATOM 669 N N . ALA A 1 92 ? 1.327 9.676 -2.546 1.00 95.81 92 ALA A N 1
ATOM 670 C CA . ALA A 1 92 ? -0.032 9.400 -2.092 1.00 95.81 92 ALA A CA 1
ATOM 671 C C . ALA A 1 92 ? -0.439 10.375 -0.985 1.00 95.81 92 ALA A C 1
ATOM 673 O O . ALA A 1 92 ? 0.300 10.557 -0.015 1.00 95.81 92 ALA A O 1
ATOM 674 N N . SER A 1 93 ? -1.622 10.974 -1.100 1.00 96.44 93 SER A N 1
ATOM 675 C CA . SER A 1 93 ? -2.163 11.878 -0.085 1.00 96.44 93 SER A CA 1
ATOM 676 C C . SER A 1 93 ? -3.676 11.746 0.062 1.00 96.44 93 SER A C 1
ATOM 678 O O . SER A 1 93 ? -4.385 11.318 -0.847 1.00 96.44 93 SER A O 1
ATOM 680 N N . LEU A 1 94 ? -4.166 12.099 1.251 1.00 96.06 94 LEU A N 1
ATOM 681 C CA . LEU A 1 94 ? -5.589 12.240 1.537 1.00 96.06 94 LEU A CA 1
ATOM 682 C C . LEU A 1 94 ? -5.908 13.720 1.736 1.00 96.06 94 LEU A C 1
ATOM 684 O O . LEU A 1 94 ? -5.160 14.434 2.405 1.00 96.06 94 LEU A O 1
ATOM 688 N N . ALA A 1 95 ? -7.032 14.162 1.185 1.00 93.69 95 ALA A N 1
ATOM 689 C CA . ALA A 1 95 ? -7.566 15.499 1.383 1.00 93.69 95 ALA A CA 1
ATOM 690 C C . ALA A 1 95 ? -9.029 15.418 1.824 1.00 93.69 95 ALA A C 1
ATOM 692 O O . ALA A 1 95 ? -9.839 14.731 1.198 1.00 93.69 95 ALA A O 1
ATOM 693 N N . THR A 1 96 ? -9.386 16.146 2.880 1.00 90.81 96 THR A N 1
ATOM 694 C CA . THR A 1 96 ? -10.789 16.346 3.251 1.00 90.81 96 THR A CA 1
ATOM 695 C C . THR A 1 96 ? -11.397 17.380 2.309 1.00 90.81 96 THR A C 1
ATOM 697 O O . THR A 1 96 ? -10.856 18.469 2.123 1.00 90.81 96 THR A O 1
ATOM 700 N N . THR A 1 97 ? -12.520 17.032 1.693 1.00 88.69 97 THR A N 1
ATOM 701 C CA . THR A 1 97 ? -13.266 17.884 0.764 1.00 88.69 97 THR A CA 1
ATOM 702 C C . THR A 1 97 ? -14.716 18.011 1.237 1.00 88.69 97 THR A C 1
ATOM 704 O O . THR A 1 97 ? -15.172 17.179 2.023 1.00 88.69 97 THR A O 1
ATOM 707 N N . PRO A 1 98 ? -15.490 18.996 0.745 1.00 86.44 98 PRO A N 1
ATOM 708 C CA . PRO A 1 98 ? -16.915 19.094 1.070 1.00 86.44 98 PRO A CA 1
ATOM 709 C C . PRO A 1 98 ? -17.729 17.838 0.713 1.00 86.44 98 PRO A C 1
ATOM 711 O O . PRO A 1 98 ? -18.761 17.591 1.322 1.00 86.44 98 PRO A O 1
ATOM 714 N N . GLY A 1 99 ? -17.266 17.043 -0.260 1.00 83.81 99 GLY A N 1
ATOM 715 C CA . GLY A 1 99 ? -17.899 15.791 -0.689 1.00 83.81 99 GLY A CA 1
ATOM 716 C C . GLY A 1 99 ? -17.352 14.531 -0.007 1.00 83.81 99 GLY A C 1
ATOM 717 O O . GLY A 1 99 ? -17.607 13.435 -0.498 1.00 83.81 99 GLY A O 1
ATOM 718 N N . GLY A 1 100 ? -16.569 14.670 1.069 1.00 89.00 100 GLY A N 1
ATOM 719 C CA . GLY A 1 100 ? -15.936 13.560 1.787 1.00 89.00 100 GLY A CA 1
ATOM 720 C C . GLY A 1 100 ? -14.415 13.531 1.629 1.00 89.00 100 GLY A C 1
ATOM 721 O O . GLY A 1 100 ? -13.776 14.549 1.351 1.00 89.00 100 GLY A O 1
ATOM 722 N N . VAL A 1 101 ? -13.808 12.362 1.822 1.00 93.94 101 VAL A N 1
ATOM 723 C CA . VAL A 1 101 ? -12.348 12.192 1.754 1.00 93.94 101 VAL A CA 1
ATOM 724 C C . VAL A 1 101 ? -11.933 11.835 0.333 1.00 93.94 101 VAL A C 1
ATOM 726 O O . VAL A 1 101 ? -12.491 10.921 -0.269 1.00 93.94 101 VAL A O 1
ATOM 729 N N . ARG A 1 102 ? -10.924 12.523 -0.199 1.00 94.50 102 ARG A N 1
ATOM 730 C CA . ARG A 1 102 ? -10.330 12.239 -1.507 1.00 94.50 102 ARG A CA 1
ATOM 731 C C . ARG A 1 102 ? -8.944 11.632 -1.337 1.00 94.50 102 ARG A C 1
ATOM 733 O O . ARG A 1 102 ? -8.131 12.181 -0.598 1.00 94.50 102 ARG A O 1
ATOM 740 N N . LEU A 1 103 ? -8.673 10.543 -2.049 1.00 95.75 103 LEU A N 1
ATOM 741 C CA . LEU A 1 103 ? -7.327 10.021 -2.268 1.00 95.75 103 LEU A CA 1
ATOM 742 C C . LEU A 1 103 ? -6.765 10.609 -3.560 1.00 95.75 103 LEU A C 1
ATOM 744 O O . LEU A 1 103 ? -7.408 10.521 -4.606 1.00 95.75 103 LEU A O 1
ATOM 748 N N . ASP A 1 104 ? -5.564 11.168 -3.472 1.00 96.31 104 ASP A N 1
ATOM 749 C CA . ASP A 1 104 ? -4.775 11.622 -4.608 1.00 96.31 104 ASP A CA 1
ATOM 750 C C . ASP A 1 104 ? -3.515 10.760 -4.727 1.00 96.31 104 ASP A C 1
ATOM 752 O O . ASP A 1 104 ? -2.743 10.634 -3.775 1.00 96.31 104 ASP A O 1
ATOM 756 N N . ILE A 1 105 ? -3.311 10.178 -5.907 1.00 96.62 105 ILE A N 1
ATOM 757 C CA . ILE A 1 105 ? -2.100 9.447 -6.287 1.00 96.62 105 ILE A CA 1
ATOM 758 C C . ILE A 1 105 ? -1.494 10.151 -7.482 1.00 96.62 105 ILE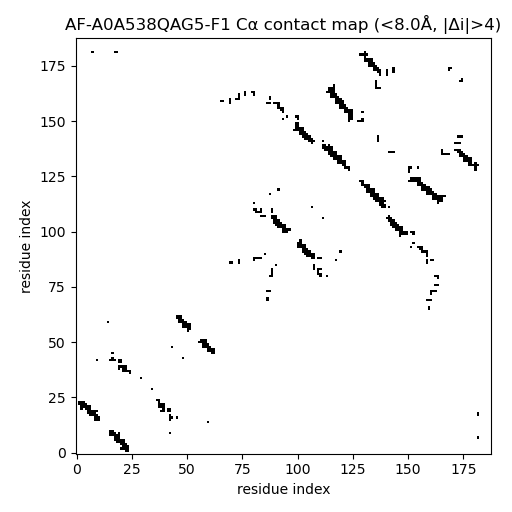 A C 1
ATOM 760 O O . ILE A 1 105 ? -2.186 10.360 -8.477 1.00 96.62 105 ILE A O 1
ATOM 764 N N . VAL A 1 106 ? -0.220 10.509 -7.385 1.00 97.31 106 VAL A N 1
ATOM 765 C CA . VAL A 1 106 ? 0.515 11.202 -8.444 1.00 97.31 106 VAL A CA 1
ATOM 766 C C . VAL A 1 106 ? 1.780 10.426 -8.760 1.00 97.31 106 VAL A C 1
ATOM 768 O O . VAL A 1 106 ? 2.525 10.071 -7.850 1.00 97.31 106 VAL A O 1
ATOM 771 N N . ARG A 1 107 ? 2.001 10.161 -10.043 1.00 96.81 107 ARG A N 1
ATOM 772 C CA . ARG A 1 107 ? 3.198 9.524 -10.581 1.00 96.81 107 ARG A CA 1
ATOM 773 C C . ARG A 1 107 ? 4.371 10.496 -10.599 1.00 96.81 107 ARG A C 1
ATOM 775 O O . ARG A 1 107 ? 4.215 11.643 -11.016 1.00 96.81 107 ARG A O 1
ATOM 782 N N . ASP A 1 108 ? 5.544 10.008 -10.229 1.00 96.50 108 ASP A N 1
ATOM 783 C CA . ASP A 1 108 ? 6.792 10.724 -10.468 1.00 96.50 108 ASP A CA 1
ATOM 784 C C . ASP A 1 108 ? 7.124 10.709 -11.973 1.00 96.50 108 ASP A C 1
ATOM 786 O O . ASP A 1 108 ? 6.989 9.659 -12.614 1.00 96.50 108 ASP A O 1
ATOM 790 N N . PRO A 1 109 ? 7.576 11.829 -12.562 1.00 95.19 109 PRO A N 1
ATOM 791 C CA . PRO A 1 109 ? 7.869 11.916 -13.995 1.00 95.19 109 PRO A CA 1
ATOM 792 C C . PRO A 1 109 ? 8.818 10.828 -14.515 1.00 95.19 109 PRO A C 1
ATOM 794 O O . PRO A 1 109 ? 8.659 10.350 -15.635 1.00 95.19 109 PRO A O 1
ATOM 797 N N . GLU A 1 110 ? 9.779 10.395 -13.701 1.00 94.12 110 GLU A N 1
ATOM 798 C CA . GLU A 1 110 ? 10.755 9.354 -14.032 1.00 94.12 110 GLU A CA 1
ATOM 799 C C . GLU A 1 110 ? 10.108 7.988 -14.285 1.00 94.12 110 GLU A C 1
ATOM 801 O O . GLU A 1 110 ? 10.677 7.164 -14.996 1.00 94.12 110 GLU A O 1
ATOM 806 N N . ALA A 1 111 ? 8.913 7.750 -13.737 1.00 93.69 111 ALA A N 1
ATOM 807 C CA . ALA A 1 111 ? 8.131 6.542 -13.966 1.00 93.69 111 ALA A CA 1
ATOM 808 C C . ALA A 1 111 ? 7.040 6.713 -15.028 1.00 93.69 111 ALA A C 1
ATOM 810 O O . ALA A 1 111 ? 6.148 5.862 -15.110 1.00 93.69 111 ALA A O 1
ATOM 811 N N . ALA A 1 112 ? 7.065 7.780 -15.833 1.00 92.69 112 ALA A N 1
ATOM 812 C CA . ALA A 1 112 ? 6.149 7.947 -16.961 1.00 92.69 112 ALA A CA 1
ATOM 813 C C . ALA A 1 112 ? 6.117 6.684 -17.836 1.00 92.69 112 ALA A C 1
ATOM 815 O O . ALA A 1 112 ? 7.142 6.049 -18.075 1.00 92.69 112 ALA A O 1
ATOM 816 N N . HIS A 1 113 ? 4.930 6.301 -18.309 1.00 91.38 113 HIS A N 1
ATOM 817 C CA . HIS A 1 113 ? 4.728 5.123 -19.163 1.00 91.38 113 HIS A CA 1
ATOM 818 C C . HIS A 1 113 ? 4.994 3.749 -18.513 1.00 91.38 113 HIS A C 1
ATOM 820 O O . HIS A 1 113 ? 4.880 2.729 -19.192 1.00 91.38 113 HIS A O 1
ATOM 826 N N . HIS A 1 114 ? 5.253 3.675 -17.204 1.00 92.81 114 HIS A N 1
ATOM 827 C CA . HIS A 1 114 ? 5.312 2.402 -16.474 1.00 92.81 114 HIS A CA 1
ATOM 828 C C . HIS A 1 114 ? 3.953 2.070 -15.840 1.00 92.81 114 HIS A C 1
ATOM 830 O O . HIS A 1 114 ? 3.417 2.856 -15.076 1.00 92.81 114 HIS A O 1
ATOM 836 N N . ALA A 1 115 ? 3.348 0.911 -16.077 1.00 93.62 115 ALA A N 1
ATOM 837 C CA . ALA A 1 115 ? 2.174 0.534 -15.277 1.00 93.62 115 ALA A CA 1
ATOM 838 C C . ALA A 1 115 ? 2.609 0.220 -13.830 1.00 93.62 115 ALA A C 1
ATOM 840 O O . ALA A 1 115 ? 3.620 -0.453 -13.645 1.00 93.62 115 ALA A O 1
ATOM 841 N N . LEU A 1 116 ? 1.885 0.711 -12.815 1.00 95.19 116 LEU A N 1
ATOM 842 C CA . LEU A 1 116 ? 2.241 0.515 -11.401 1.00 95.19 116 LEU A CA 1
ATOM 843 C C . LEU A 1 116 ? 1.037 0.056 -10.565 1.00 95.19 116 LEU A C 1
ATOM 845 O O . LEU A 1 116 ? 0.033 0.758 -10.484 1.00 95.19 116 LEU A O 1
ATOM 849 N N . GLU A 1 117 ? 1.149 -1.093 -9.896 1.00 94.88 117 GLU A N 1
ATOM 850 C CA . GLU A 1 117 ? 0.299 -1.448 -8.752 1.00 94.88 117 GLU A CA 1
ATOM 851 C C . GLU A 1 117 ? 0.960 -0.855 -7.504 1.00 94.88 117 GLU A C 1
ATOM 853 O O . GLU A 1 117 ? 2.088 -1.211 -7.176 1.00 94.88 117 GLU A O 1
ATOM 858 N N . VAL A 1 118 ? 0.271 0.027 -6.788 1.00 94.44 118 VAL A N 1
ATOM 859 C CA . VAL A 1 118 ? 0.761 0.714 -5.590 1.00 94.44 118 VAL A CA 1
ATOM 860 C C . VAL A 1 118 ? 0.016 0.190 -4.374 1.00 94.44 118 VAL A C 1
ATOM 862 O O . VAL A 1 118 ? -1.202 0.323 -4.276 1.00 94.44 118 VAL A O 1
ATOM 865 N N . ARG A 1 119 ? 0.736 -0.362 -3.398 1.00 92.81 119 ARG A N 1
ATOM 866 C CA . ARG A 1 119 ? 0.158 -0.739 -2.104 1.00 92.81 119 ARG A CA 1
ATOM 867 C C . ARG A 1 119 ? 0.334 0.395 -1.114 1.00 92.81 119 ARG A C 1
ATOM 869 O O . ARG A 1 119 ? 1.455 0.817 -0.835 1.00 92.81 119 ARG A O 1
ATOM 876 N N . ILE A 1 120 ? -0.771 0.831 -0.528 1.00 92.19 120 ILE A N 1
ATOM 877 C CA . ILE A 1 120 ? -0.818 1.969 0.382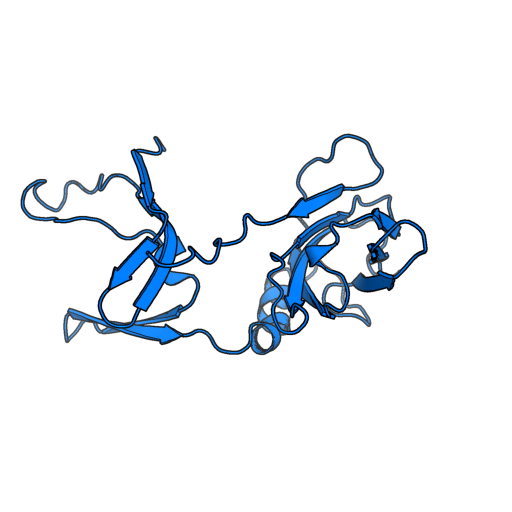 1.00 92.19 120 ILE A CA 1
ATOM 878 C C . ILE A 1 120 ? -1.184 1.477 1.776 1.00 92.19 120 ILE A C 1
ATOM 880 O O . ILE A 1 120 ? -2.250 0.905 2.010 1.00 92.19 120 ILE A O 1
ATOM 884 N N . GLY A 1 121 ? -0.275 1.719 2.709 1.00 90.00 121 GLY A N 1
ATOM 885 C CA . GLY A 1 121 ? -0.491 1.551 4.135 1.00 90.00 121 GLY A CA 1
ATOM 886 C C . GLY A 1 121 ? -1.268 2.724 4.694 1.00 90.00 121 GLY A C 1
ATOM 887 O O . GLY A 1 121 ? -1.106 3.858 4.244 1.00 90.00 121 GLY A O 1
ATOM 888 N N . VAL A 1 122 ? -2.108 2.438 5.681 1.00 91.12 122 VAL A N 1
ATOM 889 C CA . VAL A 1 122 ? -3.026 3.411 6.260 1.00 91.12 122 VAL A CA 1
ATOM 890 C C . VAL A 1 122 ? -2.872 3.375 7.769 1.00 91.12 122 VAL A C 1
ATOM 892 O O . VAL A 1 122 ? -3.032 2.328 8.394 1.00 91.12 122 VAL A O 1
ATOM 895 N N . THR A 1 123 ? -2.572 4.532 8.344 1.00 91.44 123 THR A N 1
ATOM 896 C CA . THR A 1 123 ? -2.633 4.761 9.785 1.00 91.44 123 THR A CA 1
ATOM 897 C C . THR A 1 123 ? -3.949 5.479 10.067 1.00 91.44 123 THR A C 1
ATOM 899 O O . THR A 1 123 ? -4.047 6.674 9.769 1.00 91.44 123 THR A O 1
ATOM 902 N N . PRO A 1 124 ? -4.980 4.782 10.577 1.00 90.62 124 PRO A N 1
ATOM 903 C CA . PRO A 1 124 ? -6.280 5.391 10.820 1.00 90.62 124 PRO A CA 1
ATOM 904 C C . PRO A 1 124 ? -6.212 6.425 11.949 1.00 90.62 124 PRO A C 1
ATOM 906 O O . PRO A 1 124 ? -5.338 6.367 12.819 1.00 90.62 124 PRO A O 1
ATOM 909 N N . ALA A 1 125 ? -7.166 7.357 11.952 1.00 92.31 125 ALA A N 1
ATOM 910 C CA . ALA A 1 125 ? -7.377 8.245 13.090 1.00 92.31 125 ALA A CA 1
ATOM 911 C C . ALA A 1 125 ? -7.747 7.438 14.358 1.00 92.31 125 ALA A C 1
ATOM 913 O O . ALA A 1 125 ? -8.298 6.336 14.243 1.00 92.31 125 ALA A O 1
ATOM 914 N N . PRO A 1 126 ? -7.487 7.964 15.571 1.00 89.69 126 PRO A N 1
ATOM 915 C CA . PRO A 1 126 ? -7.859 7.294 16.815 1.00 89.69 126 PRO A CA 1
ATOM 916 C C . PRO A 1 126 ? -9.335 6.875 16.828 1.00 89.69 126 PRO A C 1
ATOM 918 O O . PRO A 1 126 ? -10.215 7.664 16.493 1.00 89.69 126 PRO A O 1
ATOM 921 N N . GLY A 1 127 ? -9.606 5.622 17.200 1.00 87.69 127 GLY A N 1
ATOM 922 C CA . GLY A 1 127 ? -10.967 5.072 17.249 1.00 87.69 127 GLY A CA 1
ATOM 923 C C . GLY A 1 127 ? -11.563 4.673 15.893 1.00 87.69 127 GLY A C 1
ATOM 924 O O . GLY A 1 127 ? -12.671 4.143 15.867 1.00 87.69 127 GLY A O 1
ATOM 925 N N . LYS A 1 128 ? -10.845 4.869 14.779 1.00 88.75 128 LYS A N 1
ATOM 926 C CA . LYS A 1 128 ? -11.259 4.405 13.448 1.00 88.75 128 LYS A CA 1
ATOM 927 C C . LYS A 1 128 ? -10.492 3.153 13.020 1.00 88.75 128 LYS A C 1
ATOM 929 O O . LYS A 1 128 ? -9.409 2.844 13.515 1.00 88.75 128 LYS A O 1
ATOM 934 N N . SER A 1 129 ? -11.059 2.445 12.049 1.00 86.00 129 SER A N 1
ATOM 935 C CA . SER A 1 129 ? -10.396 1.370 11.315 1.00 86.00 129 SER A CA 1
ATOM 936 C C . SER A 1 129 ? -10.534 1.653 9.828 1.00 86.00 129 SER A C 1
ATOM 938 O O . SER A 1 129 ? -11.639 1.898 9.349 1.00 86.00 129 SER A O 1
ATOM 940 N N . ALA A 1 130 ? -9.418 1.629 9.109 1.00 88.38 130 ALA A N 1
ATOM 941 C CA . ALA A 1 130 ? -9.386 1.792 7.666 1.00 88.38 130 ALA 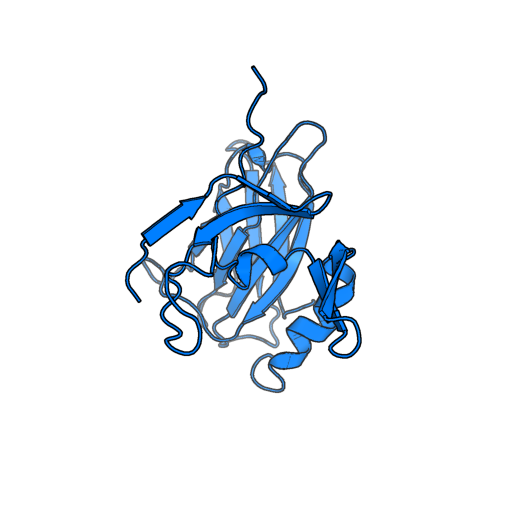A CA 1
ATOM 942 C C . ALA A 1 130 ? -8.406 0.765 7.089 1.00 88.38 130 ALA A C 1
ATOM 944 O O . ALA A 1 130 ? -7.275 0.675 7.581 1.00 88.38 130 ALA A O 1
ATOM 945 N N . PRO A 1 131 ? -8.822 -0.047 6.105 1.00 87.06 131 PRO A N 1
ATOM 946 C CA . PRO A 1 131 ? -7.930 -1.029 5.518 1.00 87.06 131 PRO A CA 1
ATOM 947 C C . PRO A 1 131 ? -6.841 -0.369 4.675 1.00 87.06 131 PRO A C 1
ATOM 949 O O . PRO A 1 131 ? -6.962 0.771 4.239 1.00 87.06 131 PRO A O 1
ATOM 952 N N . ALA A 1 132 ? -5.787 -1.131 4.395 1.00 89.69 132 ALA A N 1
ATOM 953 C CA . ALA A 1 132 ? -4.827 -0.766 3.364 1.00 89.69 132 ALA A CA 1
ATOM 954 C C . ALA A 1 132 ? -5.503 -0.707 1.982 1.00 89.69 132 ALA A C 1
ATOM 956 O O . ALA A 1 132 ? -6.455 -1.443 1.700 1.00 89.69 132 ALA A O 1
ATOM 957 N N . LEU A 1 133 ? -4.962 0.136 1.109 1.00 92.12 133 LEU A N 1
ATOM 958 C CA . LEU A 1 133 ? -5.449 0.326 -0.253 1.00 92.12 133 LEU A CA 1
ATOM 959 C C . LEU A 1 133 ? -4.472 -0.285 -1.259 1.00 92.12 133 LEU A C 1
ATOM 961 O O . LEU A 1 133 ? -3.270 -0.386 -1.004 1.00 92.12 133 LEU A O 1
ATOM 965 N N . VAL A 1 134 ? -4.990 -0.659 -2.422 1.00 92.81 134 VAL A N 1
ATOM 966 C CA . VAL A 1 134 ? -4.192 -0.930 -3.616 1.00 92.81 134 VAL A CA 1
ATOM 967 C C . VAL A 1 134 ? -4.676 -0.037 -4.732 1.00 92.81 134 VAL A C 1
ATOM 969 O O . VAL A 1 134 ? -5.876 0.081 -4.948 1.00 92.81 134 VAL A O 1
ATOM 972 N N . VAL A 1 135 ? -3.751 0.580 -5.444 1.00 94.25 135 VAL A N 1
ATOM 973 C CA . VAL A 1 135 ? -4.057 1.438 -6.579 1.00 94.25 135 VAL A CA 1
ATOM 974 C C . VAL A 1 135 ? -3.416 0.840 -7.809 1.00 94.25 135 VAL A C 1
ATOM 976 O O . VAL A 1 135 ? -2.225 0.562 -7.807 1.00 94.25 135 VAL A O 1
ATOM 979 N N . GLU A 1 136 ? -4.198 0.653 -8.857 1.00 95.38 136 GLU A N 1
ATOM 980 C CA . GLU A 1 136 ? -3.675 0.326 -10.176 1.00 95.38 136 GLU A CA 1
ATOM 981 C C . GLU A 1 136 ? -3.565 1.630 -10.963 1.00 95.38 136 GLU A C 1
ATOM 983 O O . GLU A 1 136 ? -4.571 2.302 -11.211 1.00 95.38 136 GLU A O 1
ATOM 988 N N . LEU A 1 137 ? -2.340 1.988 -11.331 1.00 94.56 137 LEU A N 1
ATOM 989 C CA . LEU A 1 137 ? -2.000 3.193 -12.071 1.00 94.56 137 LEU A CA 1
ATOM 990 C C . LEU A 1 137 ? -1.522 2.802 -13.482 1.00 94.56 137 LEU A C 1
ATOM 992 O O . LEU A 1 137 ? -0.364 2.398 -13.655 1.00 94.56 137 LEU A O 1
ATOM 996 N N . PRO A 1 138 ? -2.400 2.882 -14.501 1.00 93.94 138 PRO A N 1
ATOM 997 C CA . PRO A 1 138 ? -2.047 2.582 -15.882 1.00 93.94 138 PRO A CA 1
ATOM 998 C C . PRO A 1 138 ? -0.904 3.460 -16.392 1.00 93.94 138 PRO A C 1
ATOM 1000 O O . PRO A 1 138 ? -0.728 4.594 -15.949 1.00 93.94 138 PRO A O 1
ATOM 1003 N N . ALA A 1 139 ? -0.141 2.946 -17.356 1.00 92.94 139 ALA A N 1
ATOM 1004 C CA . ALA A 1 139 ? 1.032 3.615 -17.924 1.00 92.94 139 ALA A CA 1
ATOM 1005 C C . ALA A 1 139 ? 0.741 5.022 -18.487 1.00 92.94 139 ALA A C 1
ATOM 1007 O O . ALA A 1 139 ? 1.612 5.884 -18.471 1.00 92.94 139 ALA A O 1
ATOM 1008 N N . ASN A 1 140 ? -0.477 5.247 -18.979 1.00 92.12 140 ASN A N 1
ATOM 1009 C CA . ASN A 1 140 ? -0.960 6.503 -19.557 1.00 92.12 140 ASN A CA 1
ATOM 1010 C C . ASN A 1 140 ? -1.662 7.423 -18.542 1.00 92.12 140 ASN A C 1
ATOM 1012 O O . ASN A 1 140 ? -2.252 8.425 -18.940 1.00 92.12 140 ASN A O 1
ATOM 1016 N N . VAL A 1 141 ? -1.645 7.073 -17.255 1.00 93.75 141 VAL A N 1
ATOM 1017 C CA . VAL A 1 141 ? -2.264 7.849 -16.181 1.00 93.75 141 VAL A CA 1
ATOM 1018 C C . VAL A 1 141 ? -1.179 8.316 -15.220 1.00 93.75 141 VAL A C 1
ATOM 1020 O O . VAL A 1 141 ? -0.491 7.510 -14.589 1.00 93.75 141 VAL A O 1
ATOM 1023 N N . ASP A 1 142 ? -1.064 9.634 -15.086 1.00 94.94 142 ASP A N 1
ATOM 1024 C CA . ASP A 1 142 ? -0.121 10.269 -14.159 1.00 94.94 142 ASP A CA 1
ATOM 1025 C C . ASP A 1 142 ? -0.772 10.630 -12.825 1.00 94.94 142 ASP A C 1
ATOM 1027 O O . ASP A 1 142 ? -0.082 10.849 -11.830 1.00 94.94 142 ASP A O 1
ATOM 1031 N N . LYS A 1 143 ? -2.108 10.694 -12.785 1.00 95.38 143 LYS A N 1
ATOM 1032 C CA . LYS A 1 143 ? -2.847 11.067 -11.585 1.00 95.38 143 LYS A CA 1
ATOM 1033 C C . LYS A 1 143 ? -4.177 10.339 -11.466 1.00 95.38 143 LYS A C 1
ATOM 1035 O O . LYS A 1 143 ? -4.975 10.337 -12.398 1.00 95.38 143 LYS A O 1
ATOM 1040 N N . ILE A 1 144 ? -4.437 9.818 -10.271 1.00 93.75 144 ILE A N 1
ATOM 1041 C CA . ILE A 1 144 ? -5.748 9.323 -9.850 1.00 93.75 144 ILE A CA 1
ATOM 1042 C C . ILE A 1 144 ? -6.229 10.201 -8.703 1.00 93.75 144 ILE A C 1
ATOM 1044 O O . ILE A 1 144 ? -5.515 10.398 -7.721 1.00 93.75 144 ILE A O 1
ATOM 1048 N N . SER A 1 145 ? -7.454 10.699 -8.826 1.00 92.94 145 SER A N 1
ATOM 1049 C CA . SER A 1 145 ? -8.148 11.443 -7.778 1.00 92.94 145 SER A CA 1
ATOM 1050 C C . SER A 1 145 ? -9.541 10.863 -7.619 1.00 92.94 145 SER A C 1
ATOM 1052 O O . SER A 1 145 ? -10.344 10.931 -8.547 1.00 92.94 145 SER A O 1
ATOM 1054 N N . GLY A 1 146 ? -9.838 10.296 -6.453 1.00 88.12 146 GLY A N 1
ATOM 1055 C CA . GLY A 1 146 ? -11.113 9.623 -6.218 1.00 88.12 146 GLY A CA 1
ATOM 1056 C C . GLY A 1 146 ? -11.577 9.728 -4.775 1.00 88.12 146 GLY A C 1
ATOM 1057 O O . GLY A 1 146 ? -10.764 9.794 -3.852 1.00 88.12 146 GLY A O 1
ATOM 1058 N N . GLY A 1 147 ? -12.895 9.751 -4.585 1.00 88.81 147 GLY A N 1
ATOM 1059 C CA . GLY A 1 147 ? -13.491 9.661 -3.257 1.00 88.81 147 GLY A CA 1
ATOM 1060 C C . GLY A 1 147 ? -13.191 8.304 -2.619 1.00 88.81 147 GLY A C 1
ATOM 1061 O O . GLY A 1 147 ? -13.310 7.266 -3.270 1.00 88.81 147 GLY A O 1
ATOM 1062 N N . VAL A 1 148 ? -12.812 8.310 -1.344 1.00 90.38 148 VAL A N 1
ATOM 1063 C CA . VAL A 1 148 ? -12.698 7.117 -0.499 1.00 90.38 148 VAL A CA 1
ATOM 1064 C C . VAL A 1 148 ? -13.696 7.216 0.653 1.00 90.38 148 VAL A C 1
ATOM 1066 O O . VAL A 1 148 ? -14.212 8.289 0.958 1.00 90.38 148 VAL A O 1
ATOM 1069 N N . SER A 1 149 ? -13.996 6.088 1.298 1.00 90.00 149 SER A N 1
ATOM 1070 C CA . SER A 1 149 ? -14.966 6.056 2.397 1.00 90.00 149 SER A CA 1
ATOM 1071 C C . SER A 1 149 ? -14.569 6.973 3.561 1.00 90.00 149 SER A C 1
ATOM 1073 O O . SER A 1 149 ? -13.387 7.176 3.832 1.00 90.00 149 SER A O 1
ATOM 1075 N N . GLU A 1 150 ? -15.541 7.402 4.357 1.00 89.38 150 GLU A N 1
ATOM 1076 C CA . GLU A 1 150 ? -15.320 8.238 5.550 1.00 89.38 150 GLU A CA 1
ATOM 1077 C C . GLU A 1 150 ? -14.409 7.593 6.614 1.00 89.38 150 GLU A C 1
ATOM 1079 O O . GLU A 1 150 ? -13.836 8.284 7.457 1.00 89.38 150 GLU A O 1
ATOM 1084 N N . ALA A 1 151 ? -14.198 6.273 6.551 1.00 90.19 151 ALA A N 1
ATOM 1085 C CA . ALA A 1 151 ? -13.233 5.563 7.391 1.00 90.19 151 ALA A CA 1
ATOM 1086 C C . ALA A 1 151 ? -11.798 6.129 7.296 1.00 90.19 151 ALA A C 1
ATOM 1088 O O . ALA A 1 151 ? -11.041 6.030 8.261 1.00 90.19 151 ALA A O 1
ATOM 1089 N N . TYR A 1 152 ? -11.433 6.743 6.163 1.00 93.75 152 TYR A N 1
ATOM 1090 C CA . TYR A 1 152 ? -10.115 7.353 5.939 1.00 93.75 152 TYR A CA 1
ATOM 1091 C C . TYR A 1 152 ? -10.015 8.802 6.432 1.00 93.75 152 TYR A C 1
ATOM 1093 O O . TYR A 1 152 ? -8.944 9.400 6.351 1.00 93.75 152 TYR A O 1
ATOM 1101 N N . ASP A 1 153 ? -11.098 9.391 6.939 1.00 93.56 153 ASP A N 1
ATOM 1102 C CA . ASP A 1 153 ? -11.073 10.771 7.419 1.00 93.56 153 ASP A CA 1
ATOM 1103 C C . ASP A 1 153 ? -10.153 10.904 8.646 1.00 93.56 153 ASP A C 1
ATOM 1105 O O . ASP A 1 153 ? -10.295 10.172 9.633 1.00 93.56 153 ASP A O 1
ATOM 1109 N N . GLY A 1 154 ? -9.186 11.821 8.555 1.00 92.50 154 GLY A N 1
ATOM 1110 C CA . GLY A 1 154 ? -8.107 12.003 9.530 1.00 92.50 154 GLY A CA 1
ATOM 1111 C C . GLY A 1 154 ? -7.002 10.936 9.492 1.00 92.50 154 GLY A C 1
ATOM 1112 O O . GLY A 1 154 ? -6.102 10.972 10.334 1.00 92.50 154 GLY A O 1
ATOM 1113 N N . ALA A 1 155 ? -7.045 9.983 8.554 1.00 94.75 155 ALA A N 1
ATOM 1114 C CA . ALA A 1 155 ? -6.004 8.971 8.403 1.00 94.75 155 ALA A CA 1
ATOM 1115 C C . ALA A 1 155 ? -4.749 9.532 7.715 1.00 94.75 155 ALA A C 1
ATOM 1117 O O . ALA A 1 155 ? -4.795 10.508 6.965 1.00 94.75 155 ALA A O 1
ATOM 1118 N N . LYS A 1 156 ? -3.611 8.870 7.936 1.00 94.06 156 LYS A N 1
ATOM 1119 C CA . LYS A 1 156 ? -2.370 9.098 7.185 1.00 94.06 156 LYS A CA 1
ATOM 1120 C C . LYS A 1 156 ? -2.117 7.927 6.248 1.00 94.06 156 LYS A C 1
ATOM 1122 O O . LYS A 1 156 ? -2.374 6.781 6.612 1.00 94.06 156 LYS A O 1
ATOM 1127 N N . VAL A 1 157 ? -1.577 8.216 5.070 1.00 93.69 157 VAL A N 1
ATOM 1128 C CA . VAL A 1 157 ? -1.211 7.209 4.069 1.00 93.69 157 VAL A CA 1
ATOM 1129 C C . VAL A 1 157 ? 0.296 7.162 3.869 1.00 93.69 157 VAL A C 1
ATOM 1131 O O . VAL A 1 157 ? 0.982 8.173 4.009 1.00 93.69 157 VAL A O 1
ATOM 1134 N N . MET A 1 158 ? 0.807 5.981 3.537 1.00 92.06 158 MET A N 1
ATOM 1135 C CA . MET A 1 158 ? 2.187 5.785 3.104 1.00 92.06 158 MET A CA 1
ATOM 1136 C C . MET A 1 158 ? 2.251 4.733 2.003 1.00 92.06 158 MET A C 1
ATOM 1138 O O . MET A 1 158 ? 1.489 3.767 2.013 1.00 92.06 158 MET A O 1
ATOM 1142 N N . VAL A 1 159 ? 3.195 4.873 1.080 1.00 92.12 159 VAL A N 1
ATOM 1143 C CA . VAL A 1 159 ? 3.451 3.848 0.067 1.00 92.12 159 VAL A CA 1
ATOM 1144 C C . VAL A 1 159 ? 4.234 2.706 0.719 1.00 92.12 159 VAL A C 1
ATOM 1146 O O . VAL A 1 159 ? 5.353 2.893 1.191 1.00 92.12 159 VAL A O 1
ATOM 1149 N N . LEU A 1 160 ? 3.638 1.515 0.774 1.00 89.25 160 LEU A N 1
ATOM 1150 C CA . LEU A 1 160 ? 4.260 0.325 1.361 1.00 89.25 160 LEU A CA 1
ATOM 1151 C C . LEU A 1 160 ? 5.014 -0.516 0.339 1.00 89.25 160 LEU A C 1
ATOM 1153 O O . LEU A 1 160 ? 5.930 -1.259 0.717 1.00 89.25 160 LEU A O 1
ATOM 1157 N N . ASP A 1 161 ? 4.565 -0.466 -0.912 1.00 90.31 161 ASP A N 1
ATOM 1158 C CA . ASP A 1 161 ? 5.093 -1.262 -2.004 1.00 90.31 161 ASP A CA 1
ATOM 1159 C C . ASP A 1 161 ? 4.620 -0.736 -3.364 1.00 90.31 161 ASP A C 1
ATOM 1161 O O . ASP A 1 161 ? 3.553 -0.128 -3.444 1.00 90.31 161 ASP A O 1
ATOM 1165 N N . VAL A 1 162 ? 5.370 -1.029 -4.423 1.00 92.50 162 VAL A N 1
ATOM 1166 C CA . VAL A 1 162 ? 4.895 -0.925 -5.806 1.00 92.50 162 VAL A CA 1
ATOM 1167 C C . VAL A 1 162 ? 5.169 -2.216 -6.554 1.00 92.50 162 VAL A C 1
ATOM 1169 O O . VAL A 1 162 ? 5.883 -3.077 -6.050 1.00 92.50 162 VAL A O 1
ATOM 1172 N N . SER A 1 163 ? 4.586 -2.387 -7.732 1.00 92.38 163 SER A N 1
ATOM 1173 C CA . SER A 1 163 ? 4.812 -3.521 -8.624 1.00 92.38 163 SER A CA 1
ATOM 1174 C C . SER A 1 163 ? 4.594 -3.082 -10.071 1.00 92.38 163 SER A C 1
ATOM 1176 O O . SER A 1 163 ? 3.600 -2.411 -10.333 1.00 92.38 163 SER A O 1
ATOM 1178 N N . PRO A 1 164 ? 5.452 -3.484 -11.025 1.00 92.00 164 PRO A N 1
ATOM 1179 C CA . PRO A 1 164 ? 5.234 -3.214 -12.447 1.00 92.00 164 PRO A CA 1
ATOM 1180 C C . PRO A 1 164 ? 4.138 -4.109 -13.057 1.00 92.00 164 PRO A C 1
ATOM 1182 O O . PRO A 1 164 ? 3.780 -3.969 -14.223 1.00 92.00 164 PRO A O 1
ATOM 1185 N N . PHE A 1 165 ? 3.619 -5.064 -12.281 1.00 89.94 165 PHE A N 1
ATOM 1186 C CA . PHE A 1 165 ? 2.554 -5.971 -12.685 1.00 89.94 165 PHE A CA 1
ATOM 1187 C C . PHE A 1 165 ? 1.231 -5.475 -12.115 1.00 89.94 165 PHE A C 1
ATOM 1189 O O . PHE A 1 165 ? 0.952 -5.698 -10.934 1.00 89.94 165 PHE A O 1
ATOM 1196 N N . THR A 1 166 ? 0.451 -4.797 -12.953 1.00 89.12 166 THR A N 1
ATOM 1197 C CA . THR A 1 166 ? -0.873 -4.282 -12.602 1.00 89.12 166 THR A CA 1
ATOM 1198 C C . THR A 1 166 ? -1.975 -5.296 -12.857 1.00 89.12 166 THR A C 1
ATOM 1200 O O . THR A 1 166 ? -1.854 -6.216 -13.673 1.00 89.12 166 THR A O 1
ATOM 1203 N N . ARG A 1 167 ? -3.097 -5.098 -12.169 1.00 85.94 167 ARG A N 1
ATOM 1204 C CA . ARG A 1 167 ? -4.377 -5.706 -12.532 1.00 85.94 167 ARG A CA 1
ATOM 1205 C C . ARG A 1 167 ? -5.156 -4.779 -13.469 1.00 85.94 167 ARG A C 1
ATOM 1207 O O . ARG A 1 167 ? -5.020 -3.560 -13.378 1.00 85.94 167 ARG A O 1
ATOM 1214 N N . PRO A 1 168 ? -5.998 -5.335 -14.355 1.00 83.88 168 PRO A N 1
ATOM 1215 C CA . PRO A 1 168 ? -6.866 -4.520 -15.190 1.00 83.88 168 PRO A CA 1
ATOM 1216 C C . PRO A 1 168 ? -7.893 -3.773 -14.331 1.00 83.88 168 PRO A C 1
ATOM 1218 O O . PRO A 1 168 ? -8.513 -4.352 -13.436 1.00 83.88 168 PRO A O 1
ATOM 1221 N N . CYS A 1 169 ? -8.093 -2.495 -14.643 1.00 86.31 169 CYS A N 1
ATOM 1222 C CA . CYS A 1 169 ? -9.202 -1.702 -14.131 1.00 86.31 169 CYS A CA 1
ATOM 1223 C C . CYS A 1 169 ? -10.409 -1.792 -15.062 1.00 86.31 169 CYS A C 1
ATOM 1225 O O . CYS A 1 169 ? -10.292 -2.127 -16.240 1.00 86.31 169 CYS A O 1
ATOM 1227 N N . VAL A 1 170 ? -11.582 -1.449 -14.533 1.00 83.00 170 VAL A N 1
ATOM 1228 C CA . VAL A 1 170 ? -12.728 -1.127 -15.384 1.00 83.00 170 VAL A CA 1
ATOM 1229 C C . VAL A 1 170 ? -12.479 0.267 -15.963 1.00 83.00 170 VAL A C 1
ATOM 1231 O O . VAL A 1 170 ? -12.580 1.257 -15.243 1.00 83.00 170 VAL A O 1
ATOM 1234 N N . GLY A 1 171 ? -12.118 0.326 -17.246 1.00 81.19 171 GLY A N 1
ATOM 1235 C CA . GLY A 1 171 ? -11.724 1.557 -17.940 1.00 81.19 171 GLY A CA 1
ATOM 1236 C C . GLY A 1 171 ? -10.239 1.914 -17.791 1.00 81.19 171 GLY A C 1
ATOM 1237 O O . GLY A 1 171 ? -9.478 1.219 -17.117 1.00 81.19 171 GLY A O 1
ATOM 1238 N N . ASP A 1 172 ? -9.842 3.028 -18.412 1.00 81.12 172 ASP A N 1
ATOM 1239 C CA . ASP A 1 172 ? -8.429 3.399 -18.613 1.00 81.12 172 ASP A CA 1
ATOM 1240 C C . ASP A 1 172 ? -7.914 4.478 -17.643 1.00 81.12 172 ASP A C 1
ATOM 1242 O O . ASP A 1 172 ? -6.812 4.994 -17.808 1.00 81.12 172 ASP A O 1
ATOM 1246 N N . THR A 1 173 ? -8.695 4.841 -16.621 1.00 86.19 173 THR A N 1
ATOM 1247 C CA . THR A 1 173 ? -8.367 5.927 -15.672 1.00 86.19 173 THR A CA 1
ATOM 1248 C C . THR A 1 173 ? -7.627 5.454 -14.421 1.00 86.19 173 THR A C 1
ATOM 1250 O O . THR A 1 173 ? -7.375 6.247 -13.516 1.00 86.19 173 THR A O 1
ATOM 1253 N N . GLY A 1 174 ? -7.316 4.161 -14.336 1.00 88.50 174 GLY A N 1
ATOM 1254 C CA . GLY A 1 174 ? -6.858 3.527 -13.104 1.00 88.50 174 GLY A CA 1
ATOM 1255 C C . GLY A 1 174 ? -7.981 3.321 -12.090 1.00 88.50 174 GLY A C 1
ATOM 1256 O O . GLY A 1 174 ? -9.128 3.724 -12.300 1.00 88.50 174 GLY A O 1
ATOM 1257 N N . CYS A 1 175 ? -7.667 2.625 -11.003 1.00 90.38 175 CYS A N 1
ATOM 1258 C CA . CYS A 1 175 ? -8.663 2.214 -10.021 1.00 90.38 175 CYS A CA 1
ATOM 1259 C C . CYS A 1 175 ? -8.050 1.979 -8.641 1.00 90.38 175 CYS A C 1
ATOM 1261 O O . CYS A 1 175 ? -6.854 1.730 -8.495 1.00 90.38 175 CYS A O 1
ATOM 1263 N N . VAL A 1 176 ? -8.900 2.067 -7.618 1.00 89.56 176 VAL A N 1
ATOM 1264 C CA . VAL A 1 176 ? -8.527 1.895 -6.213 1.00 89.56 176 VAL A CA 1
ATOM 1265 C C . VAL A 1 176 ? -9.313 0.724 -5.635 1.00 89.56 176 VAL A C 1
ATOM 1267 O O . VAL A 1 176 ? -10.541 0.696 -5.693 1.00 89.56 176 VAL A O 1
ATOM 1270 N N . PHE A 1 177 ? -8.603 -0.226 -5.043 1.00 85.06 177 PHE A N 1
ATOM 1271 C CA . PHE A 1 177 ? -9.143 -1.364 -4.316 1.00 85.06 177 PHE A CA 1
ATOM 1272 C C . PHE A 1 177 ? -8.835 -1.236 -2.826 1.00 85.06 177 PHE A C 1
ATOM 1274 O O . PHE A 1 177 ? -7.798 -0.712 -2.423 1.00 85.06 177 PHE A O 1
ATOM 1281 N N . GLN A 1 178 ? -9.721 -1.769 -1.995 1.00 79.69 178 GLN A N 1
ATOM 1282 C CA . GLN A 1 178 ? -9.469 -1.953 -0.570 1.00 79.69 178 GLN A CA 1
ATOM 1283 C C . GLN A 1 178 ? -9.046 -3.401 -0.336 1.00 79.69 178 GLN A C 1
ATOM 1285 O O . GLN A 1 178 ? -9.673 -4.325 -0.861 1.00 79.69 178 GLN A O 1
ATOM 1290 N N . PHE A 1 179 ? -8.018 -3.627 0.481 1.00 63.09 179 PHE A N 1
ATOM 1291 C CA . PHE A 1 179 ? -7.896 -4.935 1.114 1.00 63.09 179 PHE A CA 1
ATOM 1292 C C . PHE A 1 179 ? -9.060 -5.087 2.093 1.00 63.09 179 PHE A C 1
ATOM 1294 O O . P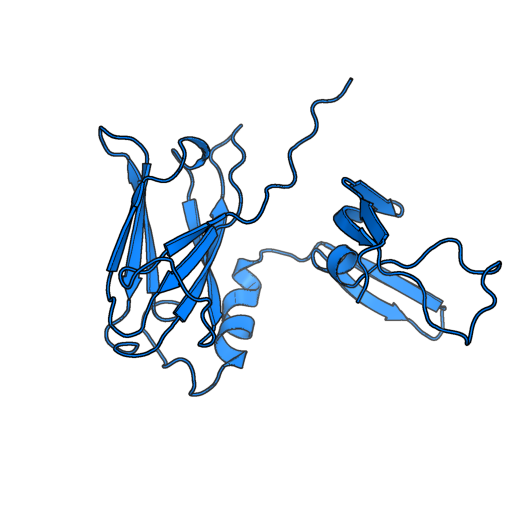HE A 1 179 ? -9.395 -4.140 2.795 1.00 63.09 179 PHE A O 1
ATOM 1301 N N . ALA A 1 180 ? -9.699 -6.254 2.158 1.00 49.50 180 ALA A N 1
ATOM 1302 C CA . ALA A 1 180 ? -10.697 -6.485 3.196 1.00 49.50 180 ALA A CA 1
ATOM 1303 C C . ALA A 1 180 ? -10.045 -6.245 4.569 1.00 49.50 180 ALA A C 1
ATOM 1305 O O . ALA A 1 180 ? -9.044 -6.885 4.906 1.00 49.50 180 ALA A O 1
ATOM 1306 N N . SER A 1 181 ? -10.579 -5.298 5.342 1.00 42.12 181 SER A N 1
ATOM 1307 C CA . SER A 1 181 ? -10.170 -5.100 6.728 1.00 42.12 181 SER A CA 1
ATOM 1308 C C . SER A 1 181 ? -10.432 -6.397 7.480 1.00 42.12 181 SER A C 1
ATOM 1310 O O . SER A 1 181 ? -11.519 -6.967 7.375 1.00 42.12 181 SER A O 1
ATOM 1312 N N . ALA A 1 182 ? -9.486 -6.839 8.306 1.00 38.12 182 ALA A N 1
ATOM 1313 C CA . ALA A 1 182 ? -9.860 -7.693 9.418 1.00 38.12 182 ALA A CA 1
ATOM 1314 C C . ALA A 1 182 ? -10.792 -6.872 10.319 1.00 38.12 182 ALA A C 1
ATOM 1316 O O . ALA A 1 182 ? -10.319 -6.022 11.070 1.00 38.12 182 ALA A O 1
ATOM 1317 N N . SER A 1 183 ? -12.109 -7.044 10.183 1.00 33.00 183 SER A N 1
ATOM 1318 C CA . SER A 1 183 ? -13.077 -6.378 11.047 1.00 33.00 183 SER A CA 1
ATOM 1319 C C . SER A 1 183 ? -12.725 -6.686 12.499 1.00 33.00 183 SER A C 1
ATOM 1321 O O . SER A 1 183 ? -12.603 -7.855 12.877 1.00 33.00 183 SER A O 1
ATOM 1323 N N . ALA A 1 184 ? -12.555 -5.647 13.314 1.00 31.50 184 ALA A N 1
ATOM 1324 C CA . ALA A 1 184 ? -12.557 -5.798 14.757 1.00 31.50 184 ALA A CA 1
ATOM 1325 C C . ALA A 1 184 ? -13.941 -6.332 15.150 1.00 31.50 184 ALA A C 1
ATOM 1327 O O . ALA A 1 184 ? -14.923 -5.596 15.128 1.00 31.50 184 ALA A O 1
ATOM 1328 N N . SER A 1 185 ? -14.034 -7.631 15.430 1.00 32.59 185 SER A N 1
ATOM 1329 C CA . SER A 1 185 ? -15.246 -8.236 15.971 1.00 32.59 185 SER A CA 1
ATOM 1330 C C . SER A 1 185 ? -15.501 -7.619 17.345 1.00 32.59 185 SER A C 1
ATOM 1332 O O . SER A 1 185 ? -14.702 -7.821 18.266 1.00 32.59 185 SER A O 1
ATOM 1334 N N . SER A 1 186 ? -16.589 -6.861 17.471 1.00 31.11 186 SER A N 1
ATOM 1335 C CA . SER A 1 186 ? -17.168 -6.487 18.757 1.00 31.11 186 SER A CA 1
ATOM 1336 C C . SER A 1 186 ? -17.405 -7.754 19.568 1.00 31.11 186 SER A C 1
ATOM 1338 O O . SER A 1 186 ? -18.044 -8.690 19.088 1.00 31.11 186 SER A O 1
ATOM 1340 N N . GLY A 1 187 ? -16.838 -7.785 20.771 1.00 31.33 187 GLY A N 1
ATOM 1341 C CA . GLY A 1 187 ? -17.075 -8.854 21.724 1.00 31.33 187 GLY A CA 1
ATOM 1342 C C . GLY A 1 187 ? -18.546 -8.922 22.118 1.00 31.33 187 GLY A C 1
ATOM 1343 O O . GLY A 1 187 ? -19.219 -7.899 22.265 1.00 31.33 187 GLY A O 1
ATOM 1344 N N . SER A 1 188 ? -19.023 -10.142 22.300 1.00 28.89 188 SER A N 1
ATOM 1345 C CA . SER A 1 188 ? -20.121 -10.504 23.192 1.00 28.89 188 SER A CA 1
ATOM 1346 C C . SER A 1 188 ? -19.762 -11.853 23.793 1.00 28.89 188 SER A C 1
ATOM 1348 O O . SER A 1 188 ? -19.262 -12.703 23.019 1.00 28.89 188 SER A O 1
#

Solvent-accessible surface area (backbone atoms only — not comparable to full-atom values): 11290 Å² total; per-residue (Å²): 134,78,82,75,48,70,38,70,68,49,74,61,86,91,47,72,32,56,65,30,53,35,54,72,82,79,64,81,92,52,61,84,91,76,56,99,72,55,84,38,71,71,50,47,65,63,35,45,78,46,80,39,78,93,75,74,42,75,48,76,42,75,53,68,67,65,72,83,48,20,67,67,53,44,58,73,50,53,85,72,50,61,85,50,96,39,76,72,25,39,50,68,47,74,44,86,49,100,92,45,26,30,41,39,37,37,54,36,77,76,40,62,69,47,36,32,23,36,33,32,40,51,48,45,28,91,96,50,71,42,49,39,38,35,32,29,37,38,34,92,42,56,63,41,78,45,81,48,63,72,47,52,53,79,33,46,64,44,74,45,38,51,36,66,71,55,68,90,49,91,64,82,66,36,44,79,45,71,48,83,57,77,73,82,75,80,86,129

Sequence (188 aa):
MTKVGVADRVALGGAKASHVRMAPYIDKRFAIGKVDGALGLDFFQGYVVHASWSTGTFYLKPRGDAAATVTARMGRWGAAVPACAHPGCVTASLATTPGGVRLDIVRDPEAAHHALEVRIGVTPAPGKSAPALVVELPANVDKISGGVSEAYDGAKVMVLDVSPFTRPCVGDTGCVFQFASASASSGS

Nearest PDB structures (foldseek):
  8peq-assembly1_A  TM=4.743E-01  e=1.628E+00  Homo sapiens
  7nwl-assembly1_C  TM=4.342E-01  e=5.073E+00  Homo sapiens
  4gh7-assembly1_B  TM=4.476E-01  e=8.954E+00  Homo sapiens
  5e4e-assembly1_C  TM=3.827E-01  e=8.954E+00  Homo sapiens

Radius of gyration: 19.59 Å; Cα contacts (8 Å, |Δi|>4): 355; chains: 1; bounding box: 37×59×43 Å